Protein AF-A0A540MI81-F1 (afdb_monomer)

Nearest PDB structures (foldseek):
  7od1-assembly1_A  TM=8.394E-01  e=3.522E-12  Homo sapiens
  7od1-assembly2_B  TM=8.464E-01  e=1.111E-10  Homo sapiens
  7oni-assembly1_H  TM=8.049E-01  e=1.317E-10  Homo sapiens
  7b5n-assembly1_H  TM=8.423E-01  e=1.957E-10  Homo sapiens
  5tte-assembly1_B  TM=6.581E-01  e=1.050E-10  Homo sapiens

Sequence (269 aa):
MDSCCSSSSSRYLHPSRSLDGWFAQPDYDNIKFAEYLNGFMREYQSTLLQPKLRYTVLKEADIREHQLQCMTEVCSKLCVSRSSAIILLRHCNWNVSMLFDKWFEEEDDVRNKLGLFRKVPLVDRSAGSFTCEICFETCDAGGDLSISSNFCGHFYCIACWATYVSESISNDGVGCLSLKCPHPGCGAAVGEDLILSVLVTKLNGDADKAKHSQYLLRSYVEDSKGKRKWCPSPGCDYVVDFVGGYGTCDVSCLCSYRFCSNCPEVTVR

Radius of gyration: 30.9 Å; Cα contacts (8 Å, |Δi|>4): 306; chains: 1; bounding box: 63×45×103 Å

Foldseek 3Di:
DDDDDDDDDDDDDDDDDDDDDDPPDPPPPPVVVVVVVVVVVVVVVVVVPPDPAQKDKDDLVNLVVLVVVQLVVCCVPVVDDSQVSLLLCLVVLVPSVVSVVCCVVPVVVSCVQLQVAPDAPPDPVVPQWDAAPPPRDIDGNPDPQWDDAPRYPHIHGLVVLLVVLLCCLVPVQLCSSSDFDPPPPRSHGHTPVSSLVSLVVDPCSVVSVVSNVVSSSVSNAPSNVLQKDADPDPPGRMIMGGHPDDDQDFDQHPVRDTDTSPDDPPPPD

pLDDT: mean 80.59, std 20.89, range [28.81, 98.25]

Structure (mmCIF, N/CA/C/O backbone):
data_AF-A0A540MI81-F1
#
_entry.id   AF-A0A540MI81-F1
#
loop_
_atom_site.group_PDB
_atom_site.id
_atom_site.type_symbol
_atom_site.label_atom_id
_atom_site.label_alt_id
_atom_site.label_comp_id
_atom_site.label_asym_id
_atom_site.label_entity_id
_atom_site.label_seq_id
_atom_site.pdbx_PDB_ins_code
_atom_site.Cartn_x
_atom_site.Cartn_y
_atom_site.Cartn_z
_atom_site.occupancy
_atom_site.B_iso_or_equiv
_atom_site.auth_seq_id
_atom_site.auth_comp_id
_atom_site.auth_asym_id
_atom_site.auth_atom_id
_atom_site.pdbx_PDB_model_num
ATOM 1 N N . MET A 1 1 ? -30.723 -0.384 -46.288 1.00 33.81 1 MET A N 1
ATOM 2 C CA . MET A 1 1 ? -31.543 0.767 -46.691 1.00 33.81 1 MET A CA 1
ATOM 3 C C . MET A 1 1 ? -31.122 1.931 -45.818 1.00 33.81 1 MET A C 1
ATOM 5 O O . MET A 1 1 ? -31.354 1.847 -44.623 1.00 33.81 1 MET A O 1
ATOM 9 N N . ASP A 1 2 ? -30.447 2.993 -46.220 1.00 30.17 2 ASP A N 1
ATOM 10 C CA . ASP A 1 2 ? -29.742 3.467 -47.418 1.00 30.17 2 ASP A CA 1
ATOM 11 C C . ASP A 1 2 ? -28.930 4.678 -46.878 1.00 30.17 2 ASP A C 1
ATOM 13 O O . ASP A 1 2 ? -29.370 5.319 -45.924 1.00 30.17 2 ASP A O 1
ATOM 17 N N . SER A 1 3 ? -27.652 4.880 -47.223 1.00 31.78 3 SER A N 1
ATOM 18 C CA . SER A 1 3 ? -27.187 5.755 -48.331 1.00 31.78 3 SER A CA 1
ATOM 19 C C . SER A 1 3 ? -27.841 7.156 -48.259 1.00 31.78 3 SER A C 1
ATOM 21 O O . SER A 1 3 ? -29.056 7.244 -48.202 1.00 31.78 3 SER A O 1
ATOM 23 N N . CYS A 1 4 ? -27.192 8.326 -48.272 1.00 30.23 4 CYS A N 1
ATOM 24 C CA . CYS A 1 4 ? -26.075 8.839 -49.073 1.00 30.23 4 CYS A CA 1
ATOM 25 C C . CYS A 1 4 ? -25.776 10.293 -48.600 1.00 30.23 4 CYS A C 1
ATOM 27 O O . CYS A 1 4 ? -26.675 10.979 -48.126 1.00 30.23 4 CYS A O 1
ATOM 29 N N . CYS A 1 5 ? -24.520 10.756 -48.598 1.00 30.05 5 CYS A N 1
ATOM 30 C CA . CYS A 1 5 ? -23.902 11.691 -49.570 1.00 30.05 5 CYS A CA 1
ATOM 31 C C . CYS A 1 5 ? -24.648 12.996 -49.928 1.00 30.05 5 CYS A C 1
ATOM 33 O O . CYS A 1 5 ? -25.741 12.947 -50.480 1.00 30.05 5 CYS A O 1
ATOM 35 N N . SER A 1 6 ? -23.943 14.134 -49.788 1.00 31.77 6 SER A N 1
ATOM 36 C CA . SER A 1 6 ? -23.823 15.283 -50.732 1.00 31.77 6 SER A CA 1
ATOM 37 C C . SER A 1 6 ? -22.824 16.292 -50.118 1.00 31.77 6 SER A C 1
ATOM 39 O O . SER A 1 6 ? -23.025 16.694 -48.981 1.00 31.77 6 SER A O 1
ATOM 41 N N . SER A 1 7 ? -21.627 16.590 -50.644 1.00 30.52 7 SER A N 1
ATOM 42 C CA . SER A 1 7 ? -21.189 17.159 -51.940 1.00 30.52 7 SER A CA 1
ATOM 43 C C . SER A 1 7 ? -21.455 18.661 -52.114 1.00 30.52 7 SER A C 1
ATOM 45 O O . SER A 1 7 ? -22.604 19.076 -52.205 1.00 30.52 7 SER A O 1
ATOM 47 N N . SER A 1 8 ? -20.375 19.446 -52.263 1.00 31.42 8 SER A N 1
ATOM 48 C CA . SER A 1 8 ? -20.251 20.675 -53.088 1.00 31.42 8 SER A CA 1
ATOM 49 C C . SER A 1 8 ? -18.757 21.064 -53.171 1.00 31.42 8 SER A C 1
ATOM 51 O O . SER A 1 8 ? -18.157 21.386 -52.153 1.00 31.42 8 SER A O 1
ATOM 53 N N . SER A 1 9 ? -18.049 20.735 -54.266 1.00 30.70 9 SER A N 1
ATOM 54 C CA . SER A 1 9 ? -17.708 21.584 -55.442 1.00 30.70 9 SER A CA 1
ATOM 55 C C . SER A 1 9 ? -16.957 22.878 -55.085 1.00 30.70 9 SER A C 1
ATOM 57 O O . SER A 1 9 ? -17.515 23.733 -54.415 1.00 30.70 9 SER A O 1
ATOM 59 N N . SER A 1 10 ? -15.672 23.075 -55.409 1.00 29.88 10 SER A N 1
ATOM 60 C CA . SER A 1 10 ? -14.945 23.102 -56.704 1.00 29.88 10 SER A CA 1
ATOM 61 C C . SER A 1 10 ? -14.494 24.540 -56.994 1.00 29.88 10 SER A C 1
ATOM 63 O O . SER A 1 10 ? -15.323 25.447 -57.064 1.00 29.88 10 SER A O 1
ATOM 65 N N . ARG A 1 11 ? -13.191 24.743 -57.226 1.00 31.12 11 ARG A N 1
ATOM 66 C CA . ARG A 1 11 ? -12.718 25.598 -58.323 1.00 31.12 11 ARG A CA 1
ATOM 67 C C . ARG A 1 11 ? -11.258 25.301 -58.667 1.00 31.12 11 ARG A C 1
ATOM 69 O O . ARG A 1 11 ? -10.346 25.516 -57.879 1.00 31.12 11 ARG A O 1
ATOM 76 N N . TYR A 1 12 ? -11.111 24.783 -59.878 1.00 28.81 12 TYR A N 1
ATOM 77 C CA . TYR A 1 12 ? -9.892 24.587 -60.646 1.00 28.81 12 TYR A CA 1
ATOM 78 C C . TYR A 1 12 ? -9.206 25.911 -60.976 1.00 28.81 12 TYR A C 1
ATOM 80 O O . TYR A 1 12 ? -9.898 26.889 -61.240 1.00 28.81 12 TYR A O 1
ATOM 88 N N . LEU A 1 13 ? -7.879 25.871 -61.121 1.00 31.59 13 LEU A N 1
ATOM 89 C CA . LEU A 1 13 ? -7.134 26.613 -62.142 1.00 31.59 13 LEU A CA 1
ATOM 90 C C . LEU A 1 13 ? -5.865 25.814 -62.496 1.00 31.59 13 LEU A C 1
ATOM 92 O O . LEU A 1 13 ? -4.940 25.702 -61.696 1.00 31.59 13 LEU A O 1
ATOM 96 N N . HIS A 1 14 ? -5.854 25.235 -63.699 1.00 34.56 14 HIS A N 1
ATOM 97 C CA . HIS A 1 14 ? -4.639 24.798 -64.394 1.00 34.56 14 HIS A CA 1
ATOM 98 C C . HIS A 1 14 ? -3.897 26.026 -64.947 1.00 34.56 14 HIS A C 1
ATOM 100 O O . HIS A 1 14 ? -4.523 27.046 -65.245 1.00 34.56 14 HIS A O 1
ATOM 106 N N . PRO A 1 15 ? -2.593 25.886 -65.220 1.00 35.84 15 PRO A N 1
ATOM 107 C CA . PRO A 1 15 ? -2.240 25.909 -66.633 1.00 35.84 15 PRO A CA 1
ATOM 108 C C . PRO A 1 15 ? -1.270 24.795 -67.036 1.00 35.84 15 PRO A C 1
ATOM 110 O O . PRO A 1 15 ? -0.277 24.490 -66.384 1.00 35.84 15 PRO A O 1
ATOM 113 N N . SER A 1 16 ? -1.603 24.225 -68.185 1.00 38.09 16 SER A N 1
ATOM 114 C CA . SER A 1 16 ? -0.790 23.410 -69.077 1.00 38.09 16 SER A CA 1
ATOM 115 C C . SER A 1 16 ? 0.511 24.096 -69.501 1.00 38.09 16 SER A C 1
ATOM 117 O O . SER A 1 16 ? 0.457 25.243 -69.948 1.00 38.09 16 S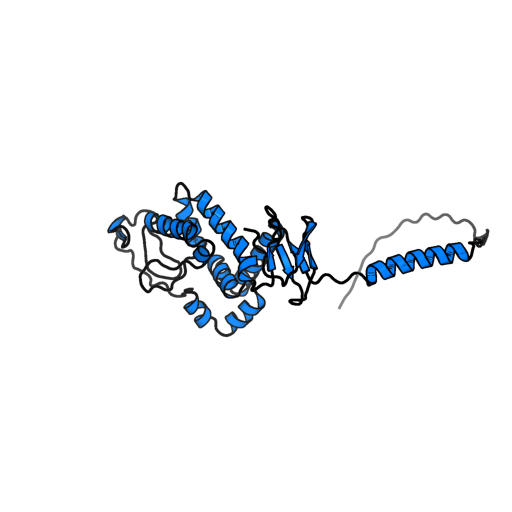ER A O 1
ATOM 119 N N . ARG A 1 17 ? 1.630 23.355 -69.527 1.00 35.66 17 ARG A N 1
ATOM 120 C CA . ARG A 1 17 ? 2.669 23.502 -70.563 1.00 35.66 17 ARG A CA 1
ATOM 121 C C . ARG A 1 17 ? 3.584 22.270 -70.657 1.00 35.66 17 ARG A C 1
ATOM 123 O O . ARG A 1 17 ? 4.237 21.901 -69.693 1.00 35.66 17 ARG A O 1
ATOM 130 N N . SER A 1 18 ? 3.535 21.677 -71.852 1.00 33.03 18 SER A N 1
ATOM 131 C CA . SER A 1 18 ? 4.529 20.876 -72.584 1.00 33.03 18 SER A CA 1
ATOM 132 C C . SER A 1 18 ? 5.394 19.857 -71.833 1.00 33.03 18 SER A C 1
ATOM 134 O O . SER A 1 18 ? 6.401 20.195 -71.213 1.00 33.03 18 SER A O 1
ATOM 136 N N . LEU A 1 19 ? 5.063 18.586 -72.076 1.00 39.81 19 LEU A N 1
ATOM 137 C CA . LEU A 1 19 ? 6.043 17.551 -72.402 1.00 39.81 19 LEU A CA 1
ATOM 138 C C . LEU A 1 19 ? 6.974 18.085 -73.490 1.00 39.81 19 LEU A C 1
ATOM 140 O O . LEU A 1 19 ? 6.483 18.433 -74.556 1.00 39.81 19 LEU A O 1
ATOM 144 N N . ASP A 1 20 ? 8.251 18.229 -73.162 1.00 38.03 20 ASP A N 1
ATOM 145 C CA . ASP A 1 20 ? 9.402 17.969 -74.029 1.00 38.03 20 ASP A CA 1
ATOM 146 C C . ASP A 1 20 ? 10.639 18.489 -73.302 1.00 38.03 20 ASP A C 1
ATOM 148 O O . ASP A 1 20 ? 10.878 19.694 -73.223 1.00 38.03 20 ASP A O 1
ATOM 152 N N . GLY A 1 21 ? 11.445 17.574 -72.765 1.00 32.53 21 GLY A N 1
ATOM 153 C CA . GLY A 1 21 ? 12.834 17.917 -72.537 1.00 32.53 21 GLY A CA 1
ATOM 154 C C . GLY A 1 21 ? 13.581 17.123 -71.476 1.00 32.53 21 GLY A C 1
ATOM 155 O O . GLY A 1 21 ? 13.450 17.389 -70.290 1.00 32.53 21 GLY A O 1
ATOM 156 N N . TRP A 1 22 ? 14.490 16.281 -71.971 1.00 31.67 22 TRP A N 1
ATOM 157 C CA . TRP A 1 22 ? 15.727 15.864 -71.308 1.00 31.67 22 TRP A CA 1
ATOM 158 C C . TRP A 1 22 ? 15.565 14.782 -70.228 1.00 31.67 22 TRP A C 1
ATOM 160 O O . TRP A 1 22 ? 15.691 15.012 -69.029 1.00 31.67 22 TRP A O 1
ATOM 170 N N . PHE A 1 23 ? 15.430 13.539 -70.707 1.00 35.19 23 PHE A N 1
ATOM 171 C CA . PHE A 1 23 ? 16.118 12.397 -70.101 1.00 35.19 23 PHE A CA 1
ATOM 172 C C . PHE A 1 23 ? 17.626 12.703 -70.056 1.00 35.19 23 PHE A C 1
ATOM 174 O O . PHE A 1 23 ? 18.371 12.353 -70.966 1.00 35.19 23 PHE A O 1
ATOM 181 N N . ALA A 1 24 ? 18.075 13.386 -69.008 1.00 38.59 24 ALA A N 1
ATOM 182 C CA . ALA A 1 24 ? 19.458 13.322 -68.574 1.00 38.59 24 ALA A CA 1
ATOM 183 C C . ALA A 1 24 ? 19.515 12.235 -67.498 1.00 38.59 24 ALA A C 1
ATOM 185 O O . ALA A 1 24 ? 19.150 12.462 -66.345 1.00 38.59 24 ALA A O 1
ATOM 186 N N . GLN A 1 25 ? 19.902 11.022 -67.899 1.00 41.78 25 GLN A N 1
ATOM 187 C CA . GLN A 1 25 ? 20.386 10.031 -66.943 1.00 41.78 25 GLN A CA 1
ATOM 188 C C . GLN A 1 25 ? 21.539 10.684 -66.168 1.00 41.78 25 GLN A C 1
ATOM 190 O O . GLN A 1 25 ? 22.456 11.204 -66.809 1.00 41.78 25 GLN A O 1
ATOM 195 N N . PRO A 1 26 ? 21.534 10.698 -64.825 1.00 43.97 26 PRO A N 1
ATOM 196 C CA . PRO A 1 26 ? 22.764 10.980 -64.125 1.00 43.97 26 PRO A CA 1
ATOM 197 C C . PRO A 1 26 ? 23.685 9.790 -64.399 1.00 43.97 26 PRO A C 1
ATOM 199 O O . PRO A 1 26 ? 23.369 8.671 -63.992 1.00 43.97 26 PRO A O 1
ATOM 202 N N . ASP A 1 27 ? 24.814 10.035 -65.067 1.00 51.47 27 ASP A N 1
ATOM 203 C CA . ASP A 1 27 ? 26.024 9.224 -64.908 1.00 51.47 27 ASP A CA 1
ATOM 204 C C . ASP A 1 27 ? 26.436 9.334 -63.435 1.00 51.47 27 ASP A C 1
ATOM 206 O O . ASP A 1 27 ? 27.273 10.135 -63.019 1.00 51.47 27 ASP A O 1
ATOM 210 N N . TYR A 1 28 ? 25.720 8.596 -62.596 1.00 46.66 28 TYR A N 1
ATOM 211 C CA . TYR A 1 28 ? 26.077 8.380 -61.217 1.00 46.66 28 TYR A CA 1
ATOM 212 C C . TYR A 1 28 ? 27.060 7.224 -61.263 1.00 46.66 28 TYR A C 1
ATOM 214 O O . TYR A 1 28 ? 26.660 6.099 -61.565 1.00 46.66 28 TYR A O 1
ATOM 222 N N . ASP A 1 29 ? 28.342 7.510 -61.017 1.00 58.69 29 ASP A N 1
ATOM 223 C CA . ASP A 1 29 ? 29.365 6.485 -60.819 1.00 58.69 29 ASP A CA 1
ATOM 224 C C . ASP A 1 29 ? 28.748 5.325 -60.031 1.00 58.69 29 ASP A C 1
ATOM 226 O O . ASP A 1 29 ? 28.311 5.506 -58.890 1.00 58.69 29 ASP A O 1
ATOM 230 N N . ASN A 1 30 ? 28.696 4.135 -60.641 1.00 59.03 30 ASN A N 1
ATOM 231 C CA . ASN A 1 30 ? 28.135 2.920 -60.034 1.00 59.03 30 ASN A CA 1
ATOM 232 C C . ASN A 1 30 ? 28.717 2.668 -58.626 1.00 59.03 30 ASN A C 1
ATOM 234 O O . ASN A 1 30 ? 28.065 2.096 -57.755 1.00 59.03 30 ASN A O 1
ATOM 238 N N . ILE A 1 31 ? 29.935 3.168 -58.397 1.00 62.56 31 ILE A N 1
ATOM 239 C CA . ILE A 1 31 ? 30.648 3.169 -57.121 1.00 62.56 31 ILE A CA 1
ATOM 240 C C . ILE A 1 31 ? 29.916 4.015 -56.063 1.00 62.56 31 ILE A C 1
ATOM 242 O O . ILE A 1 31 ? 29.666 3.515 -54.970 1.00 62.56 31 ILE A O 1
ATOM 246 N N . LYS A 1 32 ? 29.481 5.244 -56.376 1.00 67.06 32 LYS A N 1
ATOM 247 C CA . LYS A 1 32 ? 28.793 6.129 -55.414 1.00 67.06 32 LYS A CA 1
ATOM 248 C C . LYS A 1 32 ? 27.405 5.622 -55.031 1.00 67.06 32 LYS A C 1
ATOM 250 O O . LYS A 1 32 ? 26.992 5.761 -53.881 1.00 67.06 32 LYS A O 1
ATOM 255 N N . PHE A 1 33 ? 26.681 5.015 -55.972 1.00 69.69 33 PHE A N 1
ATOM 256 C CA . PHE A 1 33 ? 25.376 4.413 -55.684 1.00 69.69 33 PHE A CA 1
ATOM 257 C C . PHE A 1 33 ? 25.515 3.156 -54.810 1.00 69.69 33 PHE A C 1
ATOM 259 O O . PHE A 1 33 ? 24.774 2.986 -53.840 1.00 69.69 33 PHE A O 1
ATOM 266 N N . ALA A 1 34 ? 26.516 2.315 -55.090 1.00 69.38 34 ALA A N 1
ATOM 267 C CA . ALA A 1 34 ? 26.837 1.162 -54.256 1.00 69.38 34 ALA A CA 1
ATOM 268 C C . ALA A 1 34 ? 27.306 1.574 -52.849 1.00 69.38 34 ALA A C 1
ATOM 270 O O . ALA A 1 34 ? 26.911 0.952 -51.866 1.00 69.38 34 ALA A O 1
ATOM 271 N N . GLU A 1 35 ? 28.102 2.639 -52.715 1.00 76.12 35 GLU A N 1
ATOM 272 C CA . GLU A 1 35 ? 28.514 3.191 -51.417 1.00 76.12 35 GLU A CA 1
ATOM 273 C C . GLU A 1 35 ? 27.327 3.714 -50.600 1.00 76.12 35 GLU A C 1
ATOM 275 O O . GLU A 1 35 ? 27.247 3.433 -49.402 1.00 76.12 35 GLU A O 1
ATOM 280 N N . TYR A 1 36 ? 26.379 4.400 -51.246 1.00 74.19 36 TYR A N 1
ATOM 281 C CA . TYR A 1 36 ? 25.145 4.872 -50.616 1.00 74.19 36 TYR A CA 1
ATOM 282 C C . TYR A 1 36 ? 24.271 3.711 -50.125 1.00 74.19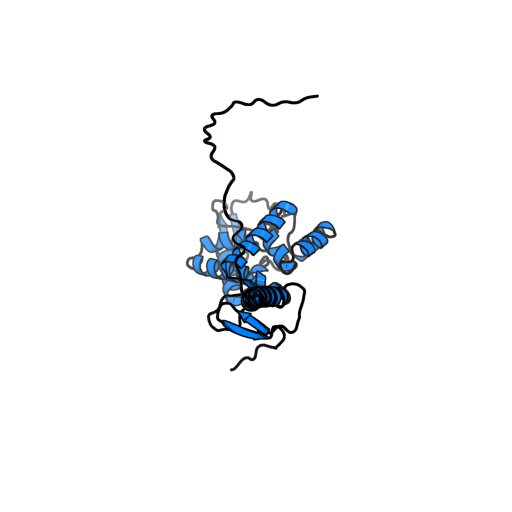 36 TYR A C 1
ATOM 284 O O . TYR A 1 36 ? 23.872 3.688 -48.960 1.00 74.19 36 TYR A O 1
ATOM 292 N N . LEU A 1 37 ? 24.038 2.700 -50.969 1.00 73.31 37 LEU A N 1
ATOM 293 C CA . LEU A 1 37 ? 23.290 1.501 -50.582 1.00 73.31 37 LEU A CA 1
ATOM 294 C C . LEU A 1 37 ? 24.005 0.701 -49.489 1.00 73.31 37 LEU A C 1
ATOM 296 O O . LEU A 1 37 ? 23.351 0.202 -48.581 1.00 73.31 37 LEU A O 1
ATOM 300 N N . ASN A 1 38 ? 25.336 0.620 -49.511 1.00 77.75 38 ASN A N 1
ATOM 301 C CA . ASN A 1 38 ? 26.114 -0.007 -48.440 1.00 77.75 38 ASN A CA 1
ATOM 302 C C . ASN A 1 38 ? 26.054 0.797 -47.132 1.00 77.75 38 ASN A C 1
ATOM 304 O O . ASN A 1 38 ? 26.095 0.214 -46.050 1.00 77.75 38 ASN A O 1
ATOM 308 N N . GLY A 1 39 ? 25.974 2.128 -47.200 1.00 76.56 39 GLY A N 1
ATOM 309 C CA . GLY A 1 39 ? 25.690 2.989 -46.049 1.00 76.56 39 GLY A CA 1
ATOM 310 C C . GLY A 1 39 ? 24.311 2.692 -45.464 1.00 76.56 39 GLY A C 1
ATOM 311 O O . GLY A 1 39 ? 24.210 2.324 -44.297 1.00 76.56 39 GLY A O 1
ATOM 312 N N . PHE A 1 40 ? 23.281 2.728 -46.310 1.00 74.62 40 PHE A N 1
ATOM 313 C CA . PHE A 1 40 ? 21.895 2.454 -45.934 1.00 74.62 40 PHE A CA 1
ATOM 314 C C . PHE A 1 40 ? 21.700 1.033 -45.383 1.00 74.62 40 PHE A C 1
ATOM 316 O O . PHE A 1 40 ? 21.065 0.850 -44.348 1.00 74.62 40 PHE A O 1
ATOM 323 N N . MET A 1 41 ? 22.300 0.016 -46.009 1.00 71.19 41 MET A N 1
ATOM 324 C CA . MET A 1 41 ? 22.237 -1.367 -45.527 1.00 71.19 41 MET A CA 1
ATOM 325 C C . MET A 1 41 ? 22.988 -1.564 -44.208 1.00 71.19 41 MET A C 1
ATOM 327 O O . MET A 1 41 ? 22.508 -2.321 -43.370 1.00 71.19 41 MET A O 1
ATOM 331 N N . ARG A 1 42 ? 24.112 -0.868 -43.973 1.00 69.19 42 ARG A N 1
ATOM 332 C CA . ARG A 1 42 ? 24.801 -0.883 -42.668 1.00 69.19 42 ARG A CA 1
ATOM 333 C C . ARG A 1 42 ? 23.969 -0.224 -41.574 1.00 69.19 42 ARG A C 1
ATOM 335 O O . ARG A 1 42 ? 23.937 -0.726 -40.456 1.00 69.19 42 ARG A O 1
ATOM 342 N N . GLU A 1 43 ? 23.280 0.865 -41.889 1.00 60.78 43 GLU A N 1
ATOM 343 C CA . GLU A 1 43 ? 22.400 1.575 -40.956 1.00 60.78 43 GLU A CA 1
ATOM 344 C C . GLU A 1 43 ? 21.137 0.752 -40.633 1.00 60.78 43 GLU A C 1
ATOM 346 O O . GLU A 1 43 ? 20.731 0.640 -39.472 1.00 60.78 43 GLU A O 1
ATOM 351 N N . TYR A 1 44 ? 20.587 0.064 -41.639 1.00 62.62 44 TYR A N 1
ATOM 352 C CA . TYR A 1 44 ? 19.472 -0.876 -41.506 1.00 62.62 44 TYR A CA 1
ATOM 353 C C . TYR A 1 44 ? 19.864 -2.159 -40.748 1.00 62.62 44 TYR A C 1
ATOM 355 O O . TYR A 1 44 ? 19.144 -2.615 -39.864 1.00 62.62 44 TYR A O 1
ATOM 363 N N . GLN A 1 45 ? 21.045 -2.729 -41.012 1.00 57.38 45 GLN A N 1
ATOM 364 C CA . GLN A 1 45 ? 21.577 -3.847 -40.223 1.00 57.38 45 GLN A CA 1
ATOM 365 C C . GLN A 1 45 ? 21.907 -3.426 -38.790 1.00 57.38 45 GLN A C 1
ATOM 367 O O . GLN A 1 45 ? 21.641 -4.196 -37.877 1.00 57.38 45 GLN A O 1
ATOM 372 N N . SER A 1 46 ? 22.415 -2.211 -38.566 1.00 58.44 46 SER A N 1
ATOM 373 C CA . SER A 1 46 ? 22.646 -1.664 -37.222 1.00 58.44 46 SER A CA 1
ATOM 374 C C . SER A 1 46 ? 21.346 -1.569 -36.417 1.00 58.44 46 SER A C 1
ATOM 376 O O . SER A 1 46 ? 21.318 -1.951 -35.250 1.00 58.44 46 SER A O 1
ATOM 378 N N . THR A 1 47 ? 20.243 -1.149 -37.046 1.00 55.34 47 THR A N 1
ATOM 379 C CA . THR A 1 47 ? 18.915 -1.096 -36.408 1.00 55.34 47 THR A CA 1
ATOM 380 C C . THR A 1 47 ? 18.290 -2.478 -36.195 1.00 55.34 47 THR A C 1
ATOM 382 O O . THR A 1 47 ? 17.655 -2.695 -35.165 1.00 55.34 47 THR A O 1
ATOM 385 N N . LEU A 1 48 ? 18.505 -3.439 -37.101 1.00 54.12 48 LEU A N 1
ATOM 386 C CA . LEU A 1 48 ? 18.018 -4.820 -36.954 1.00 54.12 48 LEU A CA 1
ATOM 387 C C . LEU A 1 48 ? 18.851 -5.687 -35.992 1.00 54.12 48 LEU A C 1
ATOM 389 O O . LEU A 1 48 ? 18.337 -6.668 -35.459 1.00 54.12 48 LEU A O 1
ATOM 393 N N . LEU A 1 49 ? 20.121 -5.339 -35.767 1.00 50.59 49 LEU A N 1
ATOM 394 C CA . LEU A 1 49 ? 21.039 -6.039 -34.862 1.00 50.59 49 LEU A CA 1
ATOM 395 C C . LEU A 1 49 ? 21.057 -5.456 -33.446 1.00 50.59 49 LEU A C 1
ATOM 397 O O . LEU A 1 49 ? 21.791 -5.977 -32.606 1.00 50.59 49 LEU A O 1
ATOM 401 N N . GLN A 1 50 ? 20.268 -4.414 -33.146 1.00 52.19 50 GLN A N 1
ATOM 402 C CA . GLN A 1 50 ? 20.126 -3.964 -31.764 1.00 52.19 50 GLN A CA 1
ATOM 403 C C . GLN A 1 50 ? 19.505 -5.099 -30.942 1.00 52.19 50 GLN A C 1
ATOM 405 O O . GLN A 1 50 ? 18.368 -5.502 -31.211 1.00 52.19 50 GLN A O 1
ATOM 410 N N . PRO A 1 51 ? 20.212 -5.633 -29.930 1.00 57.56 51 PRO A N 1
ATOM 411 C CA . PRO A 1 51 ? 19.612 -6.590 -29.023 1.00 57.56 51 PRO A CA 1
ATOM 412 C C . PRO A 1 51 ? 18.395 -5.914 -28.399 1.00 57.56 51 PRO A C 1
ATOM 414 O O . PRO A 1 51 ? 18.532 -4.877 -27.749 1.00 57.56 51 PRO A O 1
ATOM 417 N N . LYS A 1 52 ? 17.197 -6.469 -28.616 1.00 63.72 52 LYS A N 1
ATOM 418 C CA . LYS A 1 52 ? 15.986 -5.977 -27.959 1.00 63.72 52 LYS A CA 1
ATOM 419 C C . LYS A 1 52 ? 16.227 -6.068 -26.456 1.00 63.72 52 LYS A C 1
ATOM 421 O O . LYS A 1 52 ? 16.260 -7.172 -25.904 1.00 63.72 52 LYS A O 1
ATOM 426 N N . LEU A 1 53 ? 16.467 -4.920 -25.824 1.00 69.88 53 LEU A N 1
ATOM 427 C CA . LEU A 1 53 ? 16.724 -4.851 -24.394 1.00 69.88 53 LEU A CA 1
ATOM 428 C C . LEU A 1 53 ? 15.544 -5.508 -23.682 1.00 69.88 53 LEU A C 1
ATOM 430 O O . LEU A 1 53 ? 14.384 -5.176 -23.921 1.00 69.88 53 LEU A O 1
ATOM 434 N N . ARG A 1 54 ? 15.848 -6.478 -22.822 1.00 84.94 54 ARG A N 1
ATOM 435 C CA . ARG A 1 54 ? 14.851 -7.200 -22.022 1.00 84.94 54 ARG A CA 1
ATOM 436 C C . ARG A 1 54 ? 14.498 -6.438 -20.748 1.00 84.94 54 ARG A C 1
ATOM 438 O O . ARG A 1 54 ? 14.148 -7.043 -19.743 1.00 84.94 54 ARG A O 1
ATOM 445 N N . TYR A 1 55 ? 14.649 -5.118 -20.761 1.00 88.62 55 TYR A N 1
ATOM 446 C CA . TYR A 1 55 ? 14.305 -4.262 -19.642 1.00 88.62 55 TYR A CA 1
ATOM 447 C C . TYR A 1 55 ? 13.990 -2.840 -20.106 1.00 88.62 55 TYR A C 1
ATOM 449 O O . TYR A 1 55 ? 14.426 -2.412 -21.178 1.00 88.62 55 TYR A O 1
ATOM 457 N N . THR A 1 56 ? 13.274 -2.103 -19.267 1.00 92.00 56 THR A N 1
ATOM 458 C CA . THR A 1 56 ? 13.084 -0.653 -19.368 1.00 92.00 56 THR A CA 1
ATOM 459 C C . THR A 1 56 ? 13.590 0.022 -18.095 1.00 92.00 56 THR A C 1
ATOM 461 O O . THR A 1 56 ? 13.740 -0.621 -17.056 1.00 92.00 56 THR A O 1
ATOM 464 N N . VAL A 1 57 ? 13.908 1.316 -18.178 1.00 93.56 57 VAL A N 1
ATOM 465 C CA . VAL A 1 57 ? 14.278 2.123 -17.008 1.00 93.56 57 VAL A CA 1
ATOM 466 C C . VAL A 1 57 ? 13.147 3.102 -16.731 1.00 93.56 57 VAL A C 1
ATOM 468 O O . VAL A 1 57 ? 12.815 3.916 -17.588 1.00 93.56 57 VAL A O 1
ATOM 471 N N . LEU A 1 58 ? 12.571 3.001 -15.541 1.00 96.19 58 LEU A N 1
ATOM 472 C CA . LEU A 1 58 ? 11.450 3.782 -15.048 1.00 96.19 58 LEU A CA 1
ATOM 473 C C . LEU A 1 58 ? 11.950 4.875 -14.105 1.00 96.19 58 LEU A C 1
ATOM 475 O O . LEU A 1 58 ? 12.773 4.630 -13.217 1.00 96.19 58 LEU A O 1
ATOM 479 N N . LYS A 1 59 ? 11.418 6.079 -14.277 1.00 96.38 59 LYS A N 1
ATOM 480 C CA . LYS A 1 59 ? 11.535 7.178 -13.321 1.00 96.38 59 LYS A CA 1
ATOM 481 C C . LYS A 1 59 ? 10.465 7.038 -12.244 1.00 96.38 59 LYS A C 1
ATOM 483 O O . LYS A 1 59 ? 9.466 6.344 -12.412 1.00 96.38 59 LYS A O 1
ATOM 488 N N . GLU A 1 60 ? 10.624 7.785 -11.158 1.00 94.75 60 GLU A N 1
ATOM 489 C CA . GLU A 1 60 ? 9.635 7.815 -10.078 1.00 94.75 60 GLU A CA 1
ATOM 490 C C . GLU A 1 60 ? 8.230 8.228 -10.561 1.00 94.75 60 GLU A C 1
ATOM 492 O O . GLU A 1 60 ? 7.229 7.688 -10.094 1.00 94.75 60 GLU A O 1
ATOM 497 N N . ALA A 1 61 ? 8.141 9.146 -11.532 1.00 95.75 61 ALA A N 1
ATOM 498 C CA . ALA A 1 61 ? 6.871 9.548 -12.139 1.00 95.75 61 ALA A CA 1
ATOM 499 C C . ALA A 1 61 ? 6.172 8.382 -12.860 1.00 95.75 61 ALA A C 1
ATOM 501 O O . ALA A 1 61 ? 4.977 8.177 -12.651 1.00 95.75 61 ALA A O 1
ATOM 502 N N . ASP A 1 62 ? 6.927 7.580 -13.615 1.00 96.56 62 ASP A N 1
ATOM 503 C CA . ASP A 1 62 ? 6.405 6.402 -14.318 1.00 96.56 62 ASP A CA 1
ATOM 504 C C . ASP A 1 62 ? 5.885 5.365 -13.307 1.00 96.56 62 ASP A C 1
ATOM 506 O O . ASP A 1 62 ? 4.827 4.767 -13.486 1.00 96.56 62 ASP A O 1
ATOM 510 N N . ILE A 1 63 ? 6.593 5.191 -12.184 1.00 96.12 63 ILE A N 1
ATOM 511 C CA . ILE A 1 63 ? 6.162 4.310 -11.089 1.00 96.12 63 ILE A CA 1
ATOM 512 C C . ILE A 1 63 ? 4.840 4.790 -10.486 1.00 96.12 63 ILE A C 1
ATOM 514 O O . ILE A 1 63 ? 3.926 3.981 -10.311 1.00 96.12 63 ILE A O 1
ATOM 518 N N . ARG A 1 64 ? 4.718 6.090 -10.180 1.00 96.25 64 ARG A N 1
ATOM 519 C CA . ARG A 1 64 ? 3.470 6.667 -9.651 1.00 96.25 64 ARG A CA 1
ATOM 520 C C . ARG A 1 64 ? 2.307 6.447 -10.608 1.00 96.25 64 ARG A C 1
ATOM 522 O O . ARG A 1 64 ? 1.225 6.056 -10.169 1.00 96.25 64 ARG A O 1
ATOM 529 N N . GLU A 1 65 ? 2.530 6.686 -11.896 1.00 97.50 65 GLU A N 1
ATOM 530 C CA . GLU A 1 65 ? 1.514 6.494 -12.924 1.00 97.50 65 GLU A CA 1
ATOM 531 C C . GLU A 1 65 ? 1.079 5.026 -13.007 1.00 97.50 65 GLU A C 1
ATOM 533 O O . GLU A 1 65 ? -0.114 4.735 -12.911 1.00 97.50 65 GLU A O 1
ATOM 538 N N . HIS A 1 66 ? 2.026 4.089 -13.079 1.00 96.81 66 HIS A N 1
ATOM 539 C CA . HIS A 1 66 ? 1.715 2.660 -13.116 1.00 96.81 66 HIS A CA 1
ATOM 540 C C . HIS A 1 66 ? 0.964 2.185 -11.865 1.00 96.81 66 HIS A C 1
ATOM 542 O O . HIS A 1 66 ? -0.003 1.428 -11.974 1.00 96.81 66 HIS A O 1
ATOM 548 N N . GLN A 1 67 ? 1.358 2.641 -10.670 1.00 97.38 67 GLN A N 1
ATOM 549 C CA . GLN A 1 67 ? 0.623 2.331 -9.443 1.00 97.38 67 GLN A CA 1
ATOM 550 C C . GLN A 1 67 ? -0.815 2.845 -9.505 1.00 97.38 67 GLN A C 1
ATOM 552 O O . GLN A 1 67 ? -1.744 2.116 -9.152 1.00 97.38 67 GLN A O 1
ATOM 557 N N . LEU A 1 68 ? -1.013 4.087 -9.955 1.00 97.31 68 LEU A N 1
ATOM 558 C CA . LEU A 1 68 ? -2.338 4.685 -10.089 1.00 97.31 68 LEU A CA 1
ATOM 559 C C . LEU A 1 68 ? -3.214 3.929 -11.090 1.00 97.31 68 LEU A C 1
ATOM 561 O O . LEU A 1 68 ? -4.394 3.709 -10.810 1.00 97.31 68 LEU A O 1
ATOM 565 N N . GLN A 1 69 ? -2.643 3.501 -12.214 1.00 98.12 69 GLN A N 1
ATOM 566 C CA . GLN A 1 69 ? -3.334 2.679 -13.205 1.00 98.12 69 GLN A CA 1
ATOM 567 C C . GLN A 1 69 ? -3.753 1.332 -12.604 1.00 98.12 69 GLN A C 1
ATOM 569 O O . GLN A 1 69 ? -4.932 0.988 -12.669 1.00 98.12 69 GLN A O 1
ATOM 574 N N . CYS A 1 70 ? -2.840 0.627 -11.923 1.00 97.75 70 CYS A N 1
ATOM 575 C CA . CYS A 1 70 ? -3.148 -0.639 -11.248 1.00 97.75 70 CYS A CA 1
ATOM 576 C C . CYS A 1 70 ? -4.268 -0.473 -10.210 1.00 97.75 70 CYS A C 1
ATOM 578 O O . CYS A 1 70 ? -5.213 -1.258 -10.179 1.00 97.75 70 CYS A O 1
ATOM 580 N N . MET A 1 71 ? -4.185 0.562 -9.366 1.00 97.75 71 MET A N 1
ATOM 581 C CA . MET A 1 71 ? -5.207 0.850 -8.355 1.00 97.75 71 MET A CA 1
ATOM 582 C C . MET A 1 71 ? -6.561 1.150 -8.996 1.00 97.75 71 MET A C 1
ATOM 584 O O . MET A 1 71 ? -7.565 0.584 -8.581 1.00 97.75 71 MET A O 1
ATOM 588 N N . THR A 1 72 ? -6.594 2.004 -10.019 1.00 97.94 72 THR A N 1
ATOM 589 C CA . THR A 1 72 ? -7.827 2.360 -10.737 1.00 97.94 72 THR A CA 1
ATOM 590 C C . THR A 1 72 ? -8.467 1.135 -11.383 1.00 97.94 72 THR A C 1
ATOM 592 O O . THR A 1 72 ? -9.672 0.924 -11.243 1.00 97.94 72 THR A O 1
ATOM 595 N N . GLU A 1 73 ? -7.667 0.297 -12.045 1.00 98.25 73 GLU A N 1
ATOM 596 C CA . GLU A 1 73 ? -8.146 -0.919 -12.694 1.00 98.25 73 GLU A CA 1
ATOM 597 C C . GLU A 1 73 ? -8.758 -1.894 -11.680 1.00 98.25 73 GLU A C 1
ATOM 599 O O . GLU A 1 73 ? -9.871 -2.379 -11.887 1.00 98.25 73 GLU A O 1
ATOM 604 N N . VAL A 1 74 ? -8.072 -2.138 -10.559 1.00 98.25 74 VAL A N 1
ATOM 605 C CA . VAL A 1 74 ? -8.553 -3.030 -9.494 1.00 98.25 74 VAL A CA 1
ATOM 606 C C . VAL A 1 74 ? -9.805 -2.474 -8.817 1.00 98.25 74 VAL A C 1
ATOM 608 O O . VAL A 1 74 ? -10.777 -3.211 -8.657 1.00 98.25 74 VAL A O 1
ATOM 611 N N . CYS A 1 75 ? -9.826 -1.183 -8.468 1.00 97.75 75 CYS A N 1
ATOM 612 C CA . CYS A 1 75 ? -11.008 -0.527 -7.904 1.00 97.75 75 CYS A CA 1
ATOM 613 C C . CYS A 1 75 ? -12.222 -0.680 -8.827 1.00 97.75 75 CYS A C 1
ATOM 615 O O . CYS A 1 75 ? -13.301 -1.053 -8.370 1.00 97.75 75 CYS A O 1
ATOM 617 N N . SER A 1 76 ? -12.042 -0.423 -10.126 1.00 97.06 76 SER A N 1
ATOM 618 C CA . SER A 1 76 ? -13.128 -0.485 -11.103 1.00 97.06 76 SER A CA 1
ATOM 619 C C . SER A 1 76 ? -13.612 -1.911 -11.348 1.00 97.06 76 SER A C 1
ATOM 621 O O . SER A 1 76 ? -14.819 -2.132 -11.380 1.00 97.06 76 SER A O 1
ATOM 623 N N . LYS A 1 77 ? -12.702 -2.871 -11.554 1.00 97.50 77 LYS A N 1
ATOM 624 C CA . LYS A 1 77 ? -13.069 -4.248 -11.921 1.00 97.50 77 LYS A CA 1
ATOM 625 C C . LYS A 1 77 ? -13.600 -5.060 -10.745 1.00 97.50 77 LYS A C 1
ATOM 627 O O . LYS A 1 77 ? -14.481 -5.885 -10.949 1.00 97.50 77 LYS A O 1
ATOM 632 N N . LEU A 1 78 ? -13.074 -4.840 -9.539 1.00 96.06 78 LEU A N 1
ATOM 633 C CA . LEU A 1 78 ? -13.488 -5.585 -8.344 1.00 96.06 78 LEU A CA 1
ATOM 634 C C . LEU A 1 78 ? -14.528 -4.837 -7.500 1.00 96.06 78 LEU A C 1
ATOM 636 O O . LEU A 1 78 ? -15.015 -5.384 -6.514 1.00 96.06 78 LEU A O 1
ATOM 640 N N . CYS A 1 79 ? -14.852 -3.588 -7.857 1.00 94.62 79 CYS A N 1
ATOM 641 C CA . CYS A 1 79 ? -15.744 -2.708 -7.095 1.00 94.62 79 CYS A CA 1
ATOM 642 C C . CYS A 1 79 ? -15.339 -2.583 -5.614 1.00 94.62 79 CYS A C 1
ATOM 644 O O . CYS A 1 79 ? -16.176 -2.617 -4.711 1.00 94.62 79 CYS A O 1
ATOM 646 N N . VAL A 1 80 ? -14.037 -2.446 -5.362 1.00 95.19 80 VAL A N 1
ATOM 647 C CA . VAL A 1 80 ? -13.466 -2.306 -4.016 1.00 95.19 80 VAL A CA 1
ATOM 648 C C . VAL A 1 80 ? -12.961 -0.886 -3.769 1.00 95.19 80 VAL A C 1
ATOM 650 O O . VAL A 1 80 ? -12.671 -0.139 -4.703 1.00 95.19 80 VAL A O 1
ATOM 653 N N . SER A 1 81 ? -12.827 -0.505 -2.496 1.00 95.19 81 SER A N 1
ATOM 654 C CA . SER A 1 81 ? -12.224 0.779 -2.128 1.00 95.19 81 SER A CA 1
ATOM 655 C C . SER A 1 81 ? -10.743 0.836 -2.509 1.00 95.19 81 SER A C 1
ATOM 657 O O . SER A 1 81 ? -10.067 -0.194 -2.565 1.00 95.19 81 SER A O 1
ATOM 659 N N . ARG A 1 82 ? -10.205 2.051 -2.674 1.00 95.56 82 ARG A N 1
ATOM 660 C CA . ARG A 1 82 ? -8.767 2.276 -2.903 1.00 95.56 82 ARG A CA 1
ATOM 661 C C . ARG A 1 82 ? -7.895 1.576 -1.857 1.00 95.56 82 ARG A C 1
ATOM 663 O O . ARG A 1 82 ? -6.954 0.882 -2.225 1.00 95.56 82 ARG A O 1
ATOM 670 N N . SER A 1 83 ? -8.243 1.691 -0.576 1.00 94.75 83 SER A N 1
ATOM 671 C CA . SER A 1 83 ? -7.534 1.007 0.511 1.00 94.75 83 SER A CA 1
ATOM 672 C C . SER A 1 83 ? -7.499 -0.509 0.322 1.00 94.75 83 SER A C 1
ATOM 674 O O . SER A 1 83 ? -6.449 -1.131 0.465 1.00 94.75 83 SER A O 1
ATOM 676 N N . SER A 1 84 ? -8.634 -1.106 -0.051 1.00 96.31 84 SER A N 1
ATOM 677 C CA . SER A 1 84 ? -8.715 -2.545 -0.321 1.00 96.31 84 SER A CA 1
ATOM 678 C C . SER A 1 84 ? -7.876 -2.924 -1.542 1.00 96.31 84 SER A C 1
ATOM 680 O O . SER A 1 84 ? -7.151 -3.915 -1.500 1.00 96.31 84 SER A O 1
ATOM 682 N N . ALA A 1 85 ? -7.919 -2.116 -2.607 1.00 97.56 85 ALA A N 1
ATOM 683 C CA . ALA A 1 85 ? -7.126 -2.330 -3.813 1.00 97.56 85 ALA A CA 1
ATOM 684 C C . ALA A 1 85 ? -5.619 -2.306 -3.522 1.00 97.56 85 ALA A C 1
ATOM 686 O O . ALA A 1 85 ? -4.905 -3.181 -4.002 1.00 97.56 85 ALA A O 1
ATOM 687 N N . ILE A 1 86 ? -5.138 -1.370 -2.696 1.00 97.00 86 ILE A N 1
ATOM 688 C CA . ILE A 1 86 ? -3.731 -1.315 -2.267 1.00 97.00 86 ILE A CA 1
ATOM 689 C C . ILE A 1 86 ? -3.336 -2.618 -1.564 1.00 97.00 86 ILE A C 1
ATOM 691 O O . ILE A 1 86 ? -2.368 -3.262 -1.965 1.00 97.00 86 ILE A O 1
ATOM 695 N N . ILE A 1 87 ? -4.110 -3.052 -0.565 1.00 97.25 87 ILE A N 1
ATOM 696 C CA . ILE A 1 87 ? -3.835 -4.282 0.197 1.00 97.25 87 ILE A CA 1
ATOM 697 C C . ILE A 1 87 ? -3.800 -5.510 -0.731 1.00 97.25 87 ILE A C 1
ATOM 699 O O . ILE A 1 87 ? -2.892 -6.341 -0.642 1.00 97.25 87 ILE A O 1
ATOM 703 N N . LEU A 1 88 ? -4.753 -5.606 -1.661 1.00 97.38 88 LEU A N 1
ATOM 704 C CA . LEU A 1 88 ? -4.844 -6.695 -2.638 1.00 97.38 88 LEU A CA 1
ATOM 705 C C . LEU A 1 88 ? -3.670 -6.711 -3.623 1.00 97.38 88 LEU A C 1
ATOM 707 O O . LEU A 1 88 ? -3.070 -7.762 -3.862 1.00 97.38 88 LEU A O 1
ATOM 711 N N . LEU A 1 89 ? -3.317 -5.546 -4.170 1.00 97.31 89 LEU A N 1
ATOM 712 C CA . LEU A 1 89 ? -2.195 -5.391 -5.094 1.00 97.31 89 LEU A CA 1
ATOM 713 C C . LEU A 1 89 ? -0.890 -5.815 -4.433 1.00 97.31 89 LEU A C 1
ATOM 715 O O . LEU A 1 89 ? -0.134 -6.590 -5.020 1.00 97.31 89 LEU A O 1
ATOM 719 N N . ARG A 1 90 ? -0.659 -5.387 -3.192 1.00 96.19 90 ARG A N 1
ATOM 720 C CA . ARG A 1 90 ? 0.513 -5.796 -2.415 1.00 96.19 90 ARG A CA 1
ATOM 721 C C . ARG A 1 90 ? 0.550 -7.302 -2.170 1.00 96.19 90 ARG A C 1
ATOM 723 O O . ARG A 1 90 ? 1.581 -7.929 -2.415 1.00 96.19 90 ARG A O 1
ATOM 730 N N . HIS A 1 91 ? -0.578 -7.910 -1.789 1.00 94.38 91 HIS A N 1
ATOM 731 C CA . HIS A 1 91 ? -0.664 -9.366 -1.615 1.00 94.38 91 HIS A CA 1
ATOM 732 C C . HIS A 1 91 ? -0.270 -10.134 -2.883 1.00 94.38 91 HIS A C 1
ATOM 734 O O . HIS A 1 91 ? 0.365 -11.189 -2.819 1.00 94.38 91 HIS A O 1
ATOM 740 N N . CYS A 1 92 ? -0.624 -9.580 -4.041 1.00 94.81 92 CYS A N 1
ATOM 741 C CA . CYS A 1 92 ? -0.323 -10.150 -5.344 1.00 94.81 92 CYS A CA 1
ATOM 742 C C . CYS A 1 92 ? 0.931 -9.559 -5.998 1.00 94.81 92 CYS A C 1
ATOM 744 O O . CYS A 1 92 ? 1.098 -9.695 -7.209 1.00 94.81 92 CYS A O 1
ATOM 746 N N . ASN A 1 93 ? 1.842 -8.951 -5.230 1.00 94.94 93 ASN A N 1
ATOM 747 C CA . ASN A 1 93 ? 3.135 -8.477 -5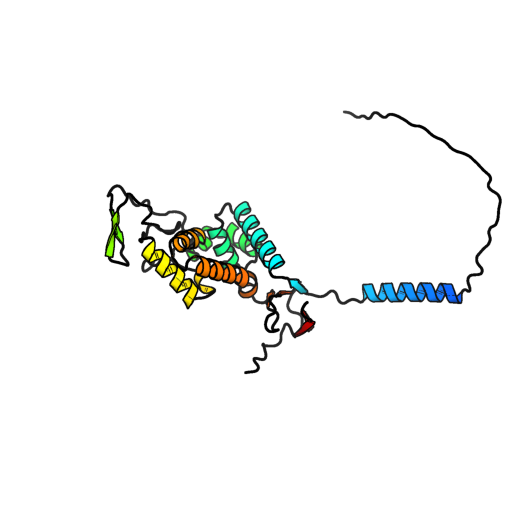.736 1.00 94.94 93 ASN A CA 1
ATOM 748 C C . ASN A 1 93 ? 3.001 -7.474 -6.904 1.00 94.94 93 ASN A C 1
ATOM 750 O O . ASN A 1 93 ? 3.816 -7.468 -7.831 1.00 94.94 93 ASN A O 1
ATOM 754 N N . TRP A 1 94 ? 1.935 -6.668 -6.889 1.00 96.00 94 TRP A N 1
ATOM 755 C CA . TRP A 1 94 ? 1.521 -5.748 -7.954 1.00 96.00 94 TRP A CA 1
ATOM 756 C C . TRP A 1 94 ? 1.270 -6.418 -9.315 1.00 96.00 94 TRP A C 1
ATOM 758 O O . TRP A 1 94 ? 1.344 -5.772 -10.35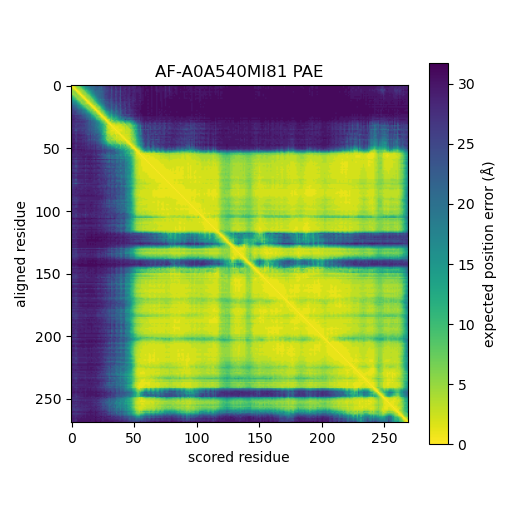6 1.00 96.00 94 TRP A O 1
ATOM 768 N N . ASN A 1 95 ? 0.969 -7.720 -9.331 1.00 94.69 95 ASN A N 1
ATOM 769 C CA . ASN A 1 95 ? 0.545 -8.442 -10.527 1.00 94.69 95 ASN A CA 1
ATOM 770 C C . ASN A 1 95 ? -0.988 -8.478 -10.602 1.00 94.69 95 ASN A C 1
ATOM 772 O O . ASN A 1 95 ? -1.630 -9.313 -9.965 1.00 94.69 95 ASN A O 1
ATOM 776 N N . VAL A 1 96 ? -1.548 -7.572 -11.404 1.00 96.00 96 VAL A N 1
ATOM 777 C CA . VAL A 1 96 ? -2.997 -7.392 -11.574 1.00 96.00 96 VAL A CA 1
ATOM 778 C C . VAL A 1 96 ? -3.680 -8.635 -12.155 1.00 96.00 96 VAL A C 1
ATOM 780 O O . VAL A 1 96 ? -4.722 -9.037 -11.650 1.00 96.00 96 VAL A O 1
ATOM 783 N N . SER A 1 97 ? -3.080 -9.291 -13.156 1.00 94.56 97 SER A N 1
ATOM 784 C CA . SER A 1 97 ? -3.653 -10.514 -13.746 1.00 94.56 97 SER A CA 1
ATOM 785 C C . SER A 1 97 ? -3.788 -11.616 -12.699 1.00 94.56 97 SER A C 1
ATOM 787 O O . SER A 1 97 ? -4.874 -12.141 -12.498 1.00 94.56 97 SER A O 1
ATOM 789 N N . MET A 1 98 ? -2.709 -11.889 -11.956 1.00 93.94 98 MET A N 1
ATOM 790 C CA . MET A 1 98 ? -2.720 -12.904 -10.897 1.00 93.94 98 MET A CA 1
ATOM 791 C C . MET A 1 98 ? -3.705 -12.557 -9.774 1.00 93.94 98 MET A C 1
ATOM 793 O O . MET A 1 98 ? -4.267 -13.456 -9.155 1.00 93.94 98 MET A O 1
ATOM 797 N N . LEU A 1 99 ? -3.884 -11.266 -9.476 1.00 96.50 99 LEU A N 1
ATOM 798 C CA . LEU A 1 99 ? -4.892 -10.825 -8.518 1.00 96.50 99 LEU A CA 1
ATOM 799 C C . LEU A 1 99 ? -6.299 -11.171 -9.008 1.00 96.50 99 LEU A C 1
ATOM 801 O O . LEU A 1 99 ? -7.074 -11.712 -8.229 1.00 96.50 99 LEU A O 1
ATOM 805 N N . PHE A 1 100 ? -6.626 -10.875 -10.265 1.00 96.75 100 PHE A N 1
ATOM 806 C CA . PHE A 1 100 ? -7.941 -11.188 -10.822 1.00 96.75 100 PHE A CA 1
ATOM 807 C C . PHE A 1 100 ? -8.211 -12.685 -10.855 1.00 96.75 100 PHE A C 1
ATOM 809 O O . PHE A 1 100 ? -9.260 -13.091 -10.365 1.00 96.75 100 PHE A O 1
ATOM 816 N N . ASP A 1 101 ? -7.255 -13.485 -11.328 1.00 94.94 101 ASP A N 1
ATOM 817 C CA . ASP A 1 101 ? -7.392 -14.944 -11.366 1.00 94.94 101 ASP A CA 1
ATOM 818 C C . ASP A 1 101 ? -7.747 -15.485 -9.969 1.00 94.94 101 ASP A C 1
ATOM 820 O O . ASP A 1 101 ? -8.774 -16.131 -9.784 1.00 94.94 101 ASP A O 1
ATOM 824 N N . LYS A 1 102 ? -6.978 -15.094 -8.943 1.00 94.25 102 LYS A N 1
ATOM 825 C CA . LYS A 1 102 ? -7.231 -15.515 -7.555 1.00 94.25 102 LYS A CA 1
ATOM 826 C C . LYS A 1 102 ? -8.528 -14.969 -6.972 1.00 94.25 102 LYS A C 1
ATOM 828 O O . LYS A 1 102 ? -9.212 -15.668 -6.236 1.00 94.25 102 LYS A O 1
ATOM 833 N N . TRP A 1 103 ? -8.836 -13.700 -7.224 1.00 95.50 103 TRP A N 1
ATOM 834 C CA . TRP A 1 103 ? -10.006 -13.050 -6.639 1.00 95.50 103 TRP A CA 1
ATOM 835 C C . TRP A 1 103 ? -11.305 -13.644 -7.176 1.00 95.50 103 TRP A C 1
ATOM 837 O O . TRP A 1 103 ? -12.242 -13.840 -6.410 1.00 95.50 103 TRP A O 1
ATOM 847 N N . PHE A 1 104 ? -11.367 -13.937 -8.476 1.00 93.62 104 PHE A N 1
ATOM 848 C CA . PHE A 1 104 ? -12.562 -14.516 -9.084 1.00 93.62 104 PHE A CA 1
ATOM 849 C C . PHE A 1 104 ? -12.750 -16.002 -8.749 1.00 93.62 104 PHE A C 1
ATOM 851 O O . PHE A 1 104 ? -13.877 -16.487 -8.832 1.00 93.62 104 PHE A O 1
ATOM 858 N N . GLU A 1 105 ? -11.691 -16.704 -8.338 1.00 93.50 105 GLU A N 1
ATOM 859 C CA . GLU A 1 105 ? -11.764 -18.088 -7.855 1.00 93.50 105 GLU A CA 1
ATOM 860 C C . GLU A 1 105 ? -12.104 -18.177 -6.354 1.00 93.50 105 GLU A C 1
ATOM 862 O O . GLU A 1 105 ? -12.988 -18.940 -5.969 1.00 93.50 105 GLU A O 1
ATOM 867 N N . GLU A 1 106 ? -11.436 -17.388 -5.502 1.00 93.25 106 GLU A N 1
ATOM 868 C CA . GLU A 1 106 ? -11.408 -17.570 -4.039 1.00 93.25 106 GLU A CA 1
ATOM 869 C C . GLU A 1 106 ? -11.599 -16.242 -3.263 1.00 93.25 106 GLU A C 1
ATOM 871 O O . GLU A 1 106 ? -10.862 -15.940 -2.319 1.00 93.25 106 GLU A O 1
ATOM 876 N N . GLU A 1 107 ? -12.574 -15.401 -3.644 1.00 94.12 107 GLU A N 1
ATOM 877 C CA . GLU A 1 107 ? -12.747 -14.055 -3.056 1.00 94.12 107 GLU A CA 1
ATOM 878 C C . GLU A 1 107 ? -12.793 -14.057 -1.516 1.00 94.12 107 GLU A C 1
ATOM 880 O O . GLU A 1 107 ? -12.082 -13.279 -0.870 1.00 94.12 107 GLU A O 1
ATOM 885 N N . ASP A 1 108 ? -13.651 -14.886 -0.916 1.00 93.75 108 ASP A N 1
ATOM 886 C CA . ASP A 1 108 ? -13.874 -14.862 0.533 1.00 93.75 108 ASP A CA 1
ATOM 887 C C . ASP A 1 108 ? -12.615 -15.297 1.304 1.00 93.75 108 ASP A C 1
ATOM 889 O O . ASP A 1 108 ? -12.284 -14.691 2.327 1.00 93.75 108 ASP A O 1
ATOM 893 N N . ASP A 1 109 ? -11.848 -16.260 0.788 1.00 93.94 109 ASP A N 1
ATOM 894 C CA . ASP A 1 109 ? -10.587 -16.698 1.396 1.00 93.94 109 ASP A CA 1
ATOM 895 C C . ASP A 1 109 ? -9.509 -15.617 1.297 1.00 93.94 109 ASP A C 1
ATOM 897 O O . ASP A 1 109 ? -8.820 -15.322 2.284 1.00 93.94 109 ASP A O 1
ATOM 901 N N . VAL A 1 110 ? -9.406 -14.950 0.141 1.00 95.00 110 VAL A N 1
ATOM 902 C CA . VAL A 1 110 ? -8.510 -13.800 -0.046 1.00 95.00 110 VAL A CA 1
ATOM 903 C C . VAL A 1 110 ? -8.874 -12.678 0.927 1.00 95.00 110 VAL A C 1
ATOM 905 O O . VAL A 1 110 ? -7.998 -12.142 1.613 1.00 95.00 110 VAL A O 1
ATOM 908 N N . ARG A 1 111 ? -10.163 -12.342 1.046 1.00 95.44 111 ARG A N 1
ATOM 909 C CA . ARG A 1 111 ? -10.644 -11.326 1.990 1.00 95.44 111 ARG A CA 1
ATOM 910 C C . ARG A 1 111 ? -10.312 -11.686 3.430 1.00 95.44 111 ARG A C 1
ATOM 912 O O . ARG A 1 111 ? -9.761 -10.849 4.144 1.00 95.44 111 ARG A O 1
ATOM 919 N N . ASN A 1 112 ? -10.618 -12.910 3.850 1.00 94.19 112 ASN A N 1
ATOM 920 C CA . ASN A 1 112 ? -10.411 -13.360 5.223 1.00 94.19 112 ASN A CA 1
ATOM 921 C C . ASN A 1 112 ? -8.930 -13.345 5.601 1.00 94.19 112 ASN A C 1
ATOM 923 O O . ASN A 1 112 ? -8.559 -12.795 6.637 1.00 94.19 112 ASN A O 1
ATOM 927 N N . LYS A 1 113 ? -8.066 -13.857 4.719 1.00 95.19 113 LYS A N 1
ATOM 928 C CA . LYS A 1 113 ? -6.612 -13.856 4.909 1.00 95.19 113 LYS A CA 1
ATOM 929 C C . LYS A 1 113 ? -6.038 -12.447 5.049 1.00 95.19 113 LYS A C 1
ATOM 931 O O . LYS A 1 113 ? -5.110 -12.220 5.825 1.00 95.19 113 LYS A O 1
ATOM 936 N N . LEU A 1 114 ? -6.575 -11.497 4.288 1.00 95.88 114 LEU A N 1
ATOM 937 C CA . LEU A 1 114 ? -6.109 -10.114 4.289 1.00 95.88 114 LEU A CA 1
ATOM 938 C C . LEU A 1 114 ? -6.779 -9.248 5.355 1.00 95.88 114 LEU A C 1
ATOM 940 O O . LEU A 1 114 ? -6.302 -8.144 5.608 1.00 95.88 114 LEU A O 1
ATOM 944 N N . GLY A 1 115 ? -7.811 -9.747 6.036 1.00 95.69 115 GLY A N 1
ATOM 945 C CA . GLY A 1 115 ? -8.574 -8.978 7.017 1.00 95.69 115 GLY A CA 1
ATOM 946 C C . GLY A 1 115 ? -9.501 -7.940 6.387 1.00 95.69 115 GLY A C 1
ATOM 947 O O . GLY A 1 115 ? -9.758 -6.913 7.008 1.00 95.69 115 GLY A O 1
ATOM 948 N N . LEU A 1 116 ? -9.970 -8.180 5.157 1.00 95.38 116 LEU A N 1
ATOM 949 C CA . LEU A 1 116 ? -10.912 -7.338 4.407 1.00 95.38 116 LEU A CA 1
ATOM 950 C C . LEU A 1 116 ? -12.364 -7.793 4.648 1.00 95.38 116 LEU A C 1
ATOM 952 O O . LEU A 1 116 ? -13.114 -8.107 3.712 1.00 95.38 116 LEU A O 1
ATOM 956 N N . PHE A 1 117 ? -12.743 -7.896 5.923 1.00 92.06 117 PHE A N 1
ATOM 957 C CA . PHE A 1 117 ? -14.017 -8.472 6.349 1.00 92.06 117 PHE A CA 1
ATOM 958 C C . PHE A 1 117 ? -15.217 -7.625 5.883 1.00 92.06 117 PHE A C 1
ATOM 960 O O . PHE A 1 117 ? -15.204 -6.402 5.972 1.00 92.06 117 PHE A O 1
ATOM 967 N N . ARG A 1 118 ? -16.274 -8.282 5.378 1.00 82.44 118 ARG A N 1
ATOM 968 C CA . ARG A 1 118 ? -17.482 -7.622 4.829 1.00 82.44 118 ARG A CA 1
ATOM 969 C C . ARG A 1 118 ? -18.454 -7.119 5.899 1.00 82.44 118 ARG A C 1
ATOM 971 O O . ARG A 1 118 ? -19.199 -6.177 5.655 1.00 82.44 118 ARG A O 1
ATOM 978 N N . LYS A 1 119 ? -18.500 -7.789 7.052 1.00 65.00 119 LYS A N 1
ATOM 979 C CA . LYS A 1 119 ? -19.440 -7.490 8.135 1.00 65.00 119 LYS A CA 1
ATOM 980 C C . LYS A 1 119 ? -18.678 -6.873 9.292 1.00 65.00 119 LYS A C 1
ATOM 982 O O . LYS A 1 119 ? -18.020 -7.582 10.047 1.00 65.00 119 LYS A O 1
ATOM 987 N N . VAL A 1 120 ? -18.805 -5.563 9.435 1.00 64.81 120 VAL A N 1
ATOM 988 C CA . VAL A 1 120 ? -18.499 -4.898 10.697 1.00 64.81 120 VAL A CA 1
ATOM 989 C C . VAL A 1 120 ? -19.733 -5.062 11.584 1.00 64.81 120 VAL A C 1
ATOM 991 O O . VAL A 1 120 ? -20.827 -4.706 11.140 1.00 64.81 120 VAL A O 1
ATOM 994 N N . PRO A 1 121 ? -19.620 -5.641 12.792 1.00 59.34 121 PRO A N 1
ATOM 995 C CA . PRO A 1 121 ? -20.717 -5.607 13.747 1.00 59.34 121 PRO A CA 1
ATOM 996 C C . PRO A 1 121 ? -21.149 -4.152 13.944 1.00 59.34 121 PRO A C 1
ATOM 998 O O . PRO A 1 121 ? -20.318 -3.305 14.271 1.00 59.34 121 PRO A O 1
ATOM 1001 N N . LEU A 1 122 ? -22.428 -3.852 13.708 1.00 56.94 122 LEU A N 1
ATOM 1002 C CA . LEU A 1 122 ? -22.987 -2.547 14.044 1.00 56.94 122 LEU A CA 1
ATOM 1003 C C . LEU A 1 122 ? -22.942 -2.427 15.566 1.00 56.94 122 LEU A C 1
ATOM 1005 O O . LEU A 1 122 ? -23.723 -3.072 16.262 1.00 56.94 122 LEU A O 1
ATOM 1009 N N . VAL A 1 123 ? -21.991 -1.656 16.084 1.00 61.47 123 VAL A N 1
ATOM 1010 C CA . VAL A 1 123 ? -21.968 -1.316 17.504 1.00 61.47 123 VAL A CA 1
ATOM 1011 C C . VAL A 1 123 ? -22.978 -0.197 17.700 1.00 61.47 123 VAL A C 1
ATOM 1013 O O . VAL A 1 123 ? -22.842 0.878 17.114 1.00 61.47 123 VAL A O 1
ATOM 1016 N N . ASP A 1 124 ? -24.021 -0.475 18.479 1.00 56.84 124 ASP A N 1
ATOM 1017 C CA . ASP A 1 124 ? -25.003 0.533 18.852 1.00 56.84 124 ASP A CA 1
ATOM 1018 C C . ASP A 1 124 ? -24.321 1.604 19.717 1.00 56.84 124 ASP A C 1
ATOM 1020 O O . ASP A 1 124 ? -23.893 1.342 20.840 1.00 56.84 124 ASP A O 1
ATOM 1024 N N . ARG A 1 125 ? -24.180 2.812 19.162 1.00 61.19 125 ARG A N 1
ATOM 1025 C CA . ARG A 1 125 ? -23.602 3.985 19.840 1.00 61.19 125 ARG A CA 1
ATOM 1026 C C . ARG A 1 125 ? -24.664 4.819 20.561 1.00 61.19 125 ARG A C 1
ATOM 1028 O O . ARG A 1 125 ? -24.463 6.007 20.791 1.00 61.19 125 ARG A O 1
ATOM 1035 N N . SER A 1 126 ? -25.802 4.219 20.908 1.00 57.41 126 SER A N 1
ATOM 1036 C CA . SER A 1 126 ? -26.875 4.873 21.663 1.00 57.41 126 SER A CA 1
ATOM 1037 C C . SER A 1 126 ? -26.429 5.391 23.042 1.00 57.41 126 SER A C 1
ATOM 1039 O O . SER A 1 126 ? -27.039 6.320 23.571 1.00 57.41 126 SER A O 1
ATOM 1041 N N . ALA A 1 127 ? -25.326 4.871 23.596 1.00 59.84 127 ALA A N 1
ATOM 1042 C CA . ALA A 1 127 ? -24.629 5.462 24.736 1.00 59.84 127 ALA A CA 1
ATOM 1043 C C . ALA A 1 127 ? -23.678 6.575 24.260 1.00 59.84 127 ALA A C 1
ATOM 1045 O O . ALA A 1 127 ? -22.699 6.324 23.561 1.00 59.84 127 ALA A O 1
ATOM 1046 N N . GLY A 1 128 ? -23.962 7.819 24.646 1.00 69.75 128 GLY A N 1
ATOM 1047 C CA . GLY A 1 128 ? -23.262 9.028 24.198 1.00 69.75 128 GLY A CA 1
ATOM 1048 C C . GLY A 1 128 ? -21.786 9.176 24.609 1.00 69.75 128 GLY A C 1
ATOM 1049 O O . GLY A 1 128 ? -21.264 10.283 24.515 1.00 69.75 128 GLY A O 1
ATOM 1050 N N . SER A 1 129 ? -21.105 8.118 25.050 1.00 77.31 129 SER A N 1
ATOM 1051 C CA . SER A 1 129 ? -19.666 8.086 25.333 1.00 77.31 129 SER A CA 1
ATOM 1052 C C . SER A 1 129 ? -19.121 6.651 25.270 1.00 77.31 129 SER A C 1
ATOM 1054 O O . SER A 1 129 ? -19.869 5.684 25.420 1.00 77.31 129 SER A O 1
ATOM 1056 N N . PHE A 1 130 ? -17.816 6.496 25.029 1.00 84.56 130 PHE A N 1
ATOM 1057 C CA . PHE A 1 130 ? -17.116 5.205 25.106 1.00 84.56 130 PHE A CA 1
ATOM 1058 C C . PHE A 1 130 ? -15.779 5.353 25.840 1.00 84.56 130 PHE A C 1
ATOM 1060 O O . PHE A 1 130 ? -15.218 6.446 25.895 1.00 84.56 130 PHE A O 1
ATOM 1067 N N . THR A 1 131 ? -15.241 4.259 26.377 1.00 88.69 131 THR A N 1
ATOM 1068 C CA . THR A 1 131 ? -13.905 4.234 26.990 1.00 88.69 131 THR A CA 1
ATOM 1069 C C . THR A 1 131 ? -12.910 3.601 26.025 1.00 88.69 131 THR A C 1
ATOM 1071 O O . THR A 1 131 ? -1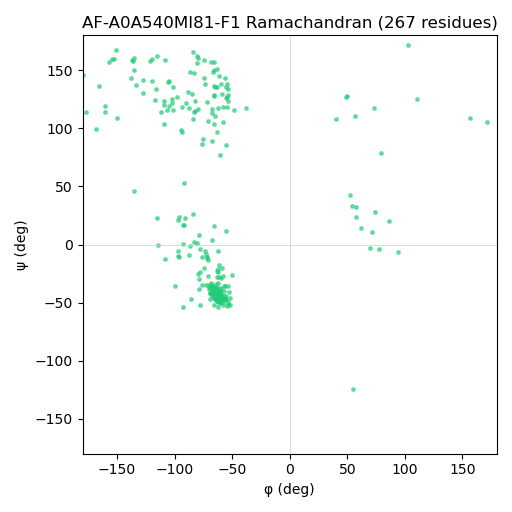3.118 2.482 25.560 1.00 88.69 131 THR A O 1
ATOM 1074 N N . CYS A 1 132 ? -11.826 4.308 25.712 1.00 91.12 132 CYS A N 1
ATOM 1075 C CA . CYS A 1 132 ? -10.769 3.787 24.851 1.00 91.12 132 CYS A CA 1
ATOM 1076 C C . CYS A 1 132 ? -9.963 2.709 25.589 1.00 91.12 132 CYS A C 1
ATOM 1078 O O . CYS A 1 132 ? -9.367 2.996 26.619 1.00 91.12 132 CYS A O 1
ATOM 1080 N N . GLU A 1 133 ? -9.869 1.492 25.053 1.00 91.12 133 GLU A N 1
ATOM 1081 C CA . GLU A 1 133 ? -9.151 0.384 25.715 1.00 91.12 133 GLU A CA 1
ATOM 1082 C C . GLU A 1 133 ? -7.615 0.511 25.677 1.00 91.12 133 GLU A C 1
ATOM 1084 O O . GLU A 1 133 ? -6.919 -0.307 26.270 1.00 91.12 133 GLU A O 1
ATOM 1089 N N . ILE A 1 134 ? -7.072 1.517 24.976 1.00 93.81 134 ILE A N 1
ATOM 1090 C CA . ILE A 1 134 ? -5.622 1.772 24.916 1.00 93.81 134 ILE A CA 1
ATOM 1091 C C . ILE A 1 134 ? -5.202 2.778 25.993 1.00 93.81 134 ILE A C 1
ATOM 1093 O O . ILE A 1 134 ? -4.294 2.497 26.771 1.00 93.81 134 ILE A O 1
ATOM 1097 N N . CYS A 1 135 ? -5.843 3.952 26.045 1.00 94.38 135 CYS A N 1
ATOM 1098 C CA . CYS A 1 135 ? -5.505 4.998 27.019 1.00 94.38 135 CYS A CA 1
ATOM 1099 C C . CYS A 1 135 ? -6.401 5.005 28.265 1.00 94.38 135 CYS A C 1
ATOM 1101 O O . CYS A 1 135 ? -6.096 5.717 29.215 1.00 94.38 135 CYS A O 1
ATOM 1103 N N . PHE A 1 136 ? -7.492 4.233 28.272 1.00 92.31 136 PHE A N 1
ATOM 1104 C CA . PHE A 1 136 ? -8.509 4.180 29.332 1.00 92.31 136 PHE A CA 1
ATOM 1105 C C . PHE A 1 136 ? -9.268 5.496 29.577 1.00 92.31 136 PHE A C 1
ATOM 1107 O O . PHE A 1 136 ? -9.984 5.629 30.570 1.00 92.31 136 PHE A O 1
ATOM 1114 N N . GLU A 1 137 ? -9.173 6.462 28.660 1.00 90.38 137 GLU A N 1
ATOM 1115 C CA . GLU A 1 137 ? -9.916 7.722 28.732 1.00 90.38 137 GLU A CA 1
ATOM 1116 C C . GLU A 1 137 ? -11.339 7.577 28.175 1.00 90.38 137 GLU A C 1
ATOM 1118 O O . GLU A 1 137 ? -11.594 6.812 27.238 1.00 90.38 137 GLU A O 1
ATOM 1123 N N . THR A 1 138 ? -12.273 8.344 28.744 1.00 86.31 138 THR A N 1
ATOM 1124 C CA . THR A 1 138 ? -13.651 8.438 28.241 1.00 86.31 138 THR A CA 1
ATOM 1125 C C . THR A 1 138 ? -13.716 9.470 27.125 1.00 86.31 138 THR A C 1
ATOM 1127 O O . THR A 1 138 ? -13.235 10.589 27.272 1.00 86.31 138 THR A O 1
ATOM 1130 N N . CYS A 1 139 ? -14.308 9.081 26.006 1.00 81.06 139 CYS A N 1
ATOM 1131 C CA . CYS A 1 139 ? -14.464 9.892 24.814 1.00 81.06 139 CYS A CA 1
ATOM 1132 C C . CYS A 1 139 ? -15.955 10.106 24.544 1.00 81.06 139 CYS A C 1
ATOM 1134 O O . CYS A 1 139 ? -16.714 9.141 24.406 1.00 81.06 139 CYS A O 1
ATOM 1136 N N . ASP A 1 140 ? -16.369 11.364 24.442 1.00 74.06 140 ASP A N 1
ATOM 1137 C CA . ASP A 1 140 ? -17.766 11.729 24.217 1.00 74.06 140 ASP A CA 1
ATOM 1138 C C . ASP A 1 140 ? -18.194 11.462 22.765 1.00 74.06 140 ASP A C 1
ATOM 1140 O O . ASP A 1 140 ? -17.438 11.672 21.815 1.00 74.06 140 ASP A O 1
ATOM 1144 N N . ALA A 1 141 ? -19.438 11.019 22.568 1.00 58.50 141 ALA A N 1
ATOM 1145 C CA . ALA A 1 141 ? -19.997 10.698 21.252 1.00 58.50 141 ALA A CA 1
ATOM 1146 C C . ALA A 1 141 ? -20.283 11.934 20.385 1.00 58.50 141 ALA A C 1
ATOM 1148 O O . ALA A 1 141 ? -20.548 11.790 19.194 1.00 58.50 141 ALA A O 1
ATOM 1149 N N . GLY A 1 142 ? -20.233 13.134 20.973 1.00 54.31 142 GLY A N 1
ATOM 1150 C CA . GLY A 1 142 ? -20.522 14.405 20.306 1.00 54.31 142 GLY A CA 1
ATOM 1151 C C . GLY A 1 142 ? -19.382 14.973 19.459 1.00 54.31 142 GLY A C 1
ATOM 1152 O O . GLY A 1 142 ? -19.546 16.049 18.891 1.00 54.31 142 GLY A O 1
ATOM 1153 N N . GLY A 1 143 ? -18.242 14.289 19.367 1.00 52.19 143 GLY A N 1
ATOM 1154 C CA . GLY A 1 143 ? -17.125 14.724 18.540 1.00 52.19 143 GLY A CA 1
ATOM 1155 C C . GLY A 1 143 ? -16.527 13.581 17.738 1.00 52.19 143 GLY A C 1
ATOM 1156 O O . GLY A 1 143 ? -16.665 12.410 18.091 1.00 52.19 143 GLY A O 1
ATOM 1157 N N . ASP A 1 144 ? -15.800 13.951 16.690 1.00 55.31 144 ASP A N 1
ATOM 1158 C CA . ASP A 1 144 ? -15.028 13.096 15.784 1.00 55.31 144 ASP A CA 1
ATOM 1159 C C . ASP A 1 144 ? -13.983 12.194 16.484 1.00 55.31 144 ASP A C 1
ATOM 1161 O O . ASP A 1 144 ? -13.143 11.599 15.831 1.00 55.31 144 ASP A O 1
ATOM 1165 N N . LEU A 1 145 ? -13.986 12.061 17.812 1.00 68.06 145 LEU A N 1
ATOM 1166 C CA . LEU A 1 145 ? -12.891 11.517 18.610 1.00 68.06 145 LEU A CA 1
ATOM 1167 C C . LEU A 1 145 ? -12.683 10.004 18.491 1.00 68.06 145 LEU A C 1
ATOM 1169 O O . LEU A 1 145 ? -11.660 9.526 18.975 1.00 68.06 145 LEU A O 1
ATOM 1173 N N . SER A 1 146 ? -13.595 9.244 17.882 1.00 74.88 146 SER A N 1
ATOM 1174 C CA . SER A 1 146 ? -13.516 7.778 17.822 1.00 74.88 146 SER A CA 1
ATOM 1175 C C . SER A 1 146 ? -13.628 7.255 16.403 1.00 74.88 146 SER A C 1
ATOM 1177 O O . SER A 1 146 ? -14.594 7.571 15.708 1.00 74.88 146 SER A O 1
ATOM 1179 N N . ILE A 1 147 ? -12.710 6.380 16.009 1.00 81.94 147 ILE A N 1
ATOM 1180 C CA . ILE A 1 147 ? -12.732 5.737 14.695 1.00 81.94 147 ILE A CA 1
ATOM 1181 C C . ILE A 1 147 ? -12.446 4.240 14.841 1.00 81.94 147 ILE A C 1
ATOM 1183 O O . ILE A 1 147 ? -11.762 3.810 15.775 1.00 81.94 147 ILE A O 1
ATOM 1187 N N . SER A 1 148 ? -12.997 3.438 13.936 1.00 82.06 148 SER A N 1
ATOM 1188 C CA . SER A 1 148 ? -12.688 2.017 13.785 1.00 82.06 148 SER A CA 1
ATOM 1189 C C . SER A 1 148 ? -12.135 1.760 12.390 1.00 82.06 148 SER A C 1
ATOM 1191 O O . SER A 1 148 ? -12.373 2.530 11.460 1.00 82.06 148 SER A O 1
ATOM 1193 N N . SER A 1 149 ? -11.427 0.644 12.219 1.00 83.56 149 SER A N 1
ATOM 1194 C CA . SER A 1 149 ? -11.158 0.136 10.871 1.00 83.56 149 SER A CA 1
ATOM 1195 C C . SER A 1 149 ? -12.478 -0.205 10.170 1.00 83.56 149 SER A C 1
ATOM 1197 O O . SER A 1 149 ? -13.384 -0.756 10.795 1.00 83.56 149 SER A O 1
ATOM 1199 N N . ASN A 1 150 ? -12.554 0.018 8.855 1.00 84.06 150 ASN A N 1
ATOM 1200 C CA . ASN A 1 150 ? -13.702 -0.375 8.024 1.00 84.06 150 ASN A CA 1
ATOM 1201 C C . ASN A 1 150 ? -13.961 -1.889 7.984 1.00 84.06 150 ASN A C 1
ATOM 1203 O O . ASN A 1 150 ? -14.936 -2.327 7.378 1.00 84.06 150 ASN A O 1
ATOM 1207 N N . PHE A 1 151 ? -13.081 -2.692 8.582 1.00 89.00 151 PHE A N 1
ATOM 1208 C CA . PHE A 1 151 ? -13.154 -4.145 8.551 1.00 89.00 151 PHE A CA 1
ATOM 1209 C C . PHE A 1 151 ? -13.410 -4.767 9.934 1.00 89.00 151 PHE A C 1
ATOM 1211 O O . PHE A 1 151 ? -13.513 -5.982 10.029 1.00 89.00 151 PHE A O 1
ATOM 1218 N N . CYS A 1 152 ? -13.538 -3.993 11.020 1.00 91.62 152 CYS A N 1
ATOM 1219 C CA . CYS A 1 152 ? -13.936 -4.529 12.334 1.00 91.62 152 CYS A CA 1
ATOM 1220 C C . CYS A 1 152 ? -14.685 -3.505 13.194 1.00 91.62 152 CYS A C 1
ATOM 1222 O O . CYS A 1 152 ? -14.703 -2.321 12.885 1.00 91.62 152 CYS A O 1
ATOM 1224 N N . GLY A 1 153 ? -15.300 -3.969 14.286 1.00 86.44 153 GLY A N 1
ATOM 1225 C CA . GLY A 1 153 ? -16.071 -3.130 15.213 1.00 86.44 153 GLY A CA 1
ATOM 1226 C C . GLY A 1 153 ? -15.271 -2.591 16.403 1.00 86.44 153 GLY A C 1
ATOM 1227 O O . GLY A 1 153 ? -15.878 -2.207 17.396 1.00 86.44 153 GLY A O 1
ATOM 1228 N N . HIS A 1 154 ? -13.934 -2.613 16.353 1.00 90.00 154 HIS A N 1
ATOM 1229 C CA . HIS A 1 154 ? -13.091 -2.138 17.456 1.00 90.00 154 HIS A CA 1
ATOM 1230 C C . HIS A 1 154 ? -12.783 -0.649 17.298 1.00 90.00 154 HIS A C 1
ATOM 1232 O O . HIS A 1 154 ? -12.206 -0.229 16.289 1.00 90.00 154 HIS A O 1
ATOM 1238 N N . PHE A 1 155 ? -13.158 0.133 18.309 1.00 88.62 155 PHE A N 1
ATOM 1239 C CA . PHE A 1 155 ? -13.009 1.584 18.332 1.00 88.62 155 PHE A CA 1
ATOM 1240 C C . PHE A 1 155 ? -11.880 1.999 19.263 1.00 88.62 155 PHE A C 1
ATOM 1242 O O . PHE A 1 155 ? -11.752 1.490 20.374 1.00 88.62 155 PHE A O 1
ATOM 1249 N N . TYR A 1 156 ? -11.120 2.995 18.825 1.00 91.88 156 TYR A N 1
ATOM 1250 C CA . TYR A 1 156 ? -10.136 3.673 19.658 1.00 91.88 156 TYR A CA 1
ATOM 1251 C C . TYR A 1 156 ? -10.233 5.170 19.425 1.00 91.88 156 TYR A C 1
ATOM 1253 O O . TYR A 1 156 ? -10.752 5.624 18.396 1.00 91.88 156 TYR A O 1
ATOM 1261 N N . CYS A 1 157 ? -9.741 5.948 20.387 1.00 91.00 157 CYS A N 1
ATOM 1262 C CA . CYS A 1 157 ? -9.693 7.386 20.199 1.00 91.00 157 CYS A CA 1
ATOM 1263 C C . CYS A 1 157 ? -8.714 7.742 19.068 1.00 91.00 157 CYS A C 1
ATOM 1265 O O . CYS A 1 157 ? -7.728 7.032 18.836 1.00 91.00 157 CYS A O 1
ATOM 1267 N N . ILE A 1 158 ? -8.970 8.851 18.372 1.00 91.31 158 ILE A N 1
ATOM 1268 C CA . ILE A 1 158 ? -8.119 9.330 17.274 1.00 91.31 158 ILE A CA 1
ATOM 1269 C C . ILE A 1 158 ? -6.660 9.449 17.720 1.00 91.31 158 ILE A C 1
ATOM 1271 O O . ILE A 1 158 ? -5.764 9.065 16.973 1.00 91.31 158 ILE A O 1
ATOM 1275 N N . ALA A 1 159 ? -6.410 9.936 18.939 1.00 92.19 159 ALA A N 1
ATOM 1276 C CA . ALA A 1 159 ? -5.055 10.094 19.458 1.00 92.19 159 ALA A CA 1
ATOM 1277 C C . ALA A 1 159 ? -4.308 8.751 19.561 1.00 92.19 159 ALA A C 1
ATOM 1279 O O . ALA A 1 159 ? -3.151 8.663 19.150 1.00 92.19 159 ALA A O 1
ATOM 1280 N N . CYS A 1 160 ? -4.968 7.689 20.039 1.00 94.94 160 CYS A N 1
ATOM 1281 C CA . CYS A 1 160 ? -4.370 6.354 20.106 1.00 94.94 160 CYS A CA 1
ATOM 1282 C C . CYS A 1 160 ? -4.106 5.785 18.709 1.00 94.94 160 CYS A C 1
ATOM 1284 O O . CYS A 1 160 ? -3.020 5.261 18.466 1.00 94.94 160 CYS A O 1
ATOM 1286 N N . TRP A 1 161 ? -5.044 5.946 17.769 1.00 95.56 161 TRP A N 1
ATOM 1287 C CA . TRP A 1 161 ? -4.818 5.541 16.381 1.00 95.56 161 TRP A CA 1
ATOM 1288 C C . TRP A 1 161 ? -3.662 6.301 15.727 1.00 95.56 161 TRP A C 1
ATOM 1290 O O . TRP A 1 161 ? -2.813 5.682 15.094 1.00 95.56 161 TRP A O 1
ATOM 1300 N N . ALA A 1 162 ? -3.600 7.623 15.888 1.00 95.19 162 ALA A N 1
ATOM 1301 C CA . ALA A 1 162 ? -2.546 8.455 15.315 1.00 95.19 162 ALA A CA 1
ATOM 1302 C C . ALA A 1 162 ? -1.163 8.101 15.880 1.00 95.19 162 ALA A C 1
ATOM 1304 O O . ALA A 1 162 ? -0.167 8.112 15.156 1.00 95.19 162 ALA A O 1
ATOM 1305 N N . THR A 1 163 ? -1.077 7.774 17.171 1.00 95.56 163 THR A N 1
ATOM 1306 C CA . THR A 1 163 ? 0.162 7.272 17.780 1.00 95.56 163 THR A CA 1
ATOM 1307 C C . THR A 1 163 ? 0.537 5.910 17.208 1.00 95.56 163 THR A C 1
ATOM 1309 O O . THR A 1 163 ? 1.629 5.784 16.660 1.00 95.56 163 THR A O 1
ATOM 1312 N N . TYR A 1 164 ? -0.390 4.949 17.220 1.00 96.75 164 TYR A N 1
ATOM 1313 C CA . TYR A 1 164 ? -0.177 3.598 16.697 1.00 96.75 164 TYR A CA 1
ATOM 1314 C C . TYR A 1 164 ? 0.283 3.590 15.228 1.00 96.75 164 TYR A C 1
ATOM 1316 O O . TYR A 1 164 ? 1.267 2.941 14.873 1.00 96.75 164 TYR A O 1
ATOM 1324 N N . VAL A 1 165 ? -0.385 4.367 14.371 1.00 97.00 165 VAL A N 1
ATOM 1325 C CA . VAL A 1 165 ? -0.052 4.484 12.945 1.00 97.00 165 VAL A CA 1
ATOM 1326 C C . VAL A 1 165 ? 1.338 5.089 12.742 1.00 97.00 165 VAL A C 1
ATOM 1328 O O . VAL A 1 165 ? 2.134 4.543 11.980 1.00 97.00 165 VAL A O 1
ATOM 1331 N N . SER A 1 166 ? 1.669 6.190 13.421 1.00 96.38 166 SER A N 1
ATOM 1332 C CA . SER A 1 166 ? 2.996 6.804 13.285 1.00 96.38 166 SER A CA 1
ATOM 1333 C C . SER A 1 166 ? 4.127 5.926 13.804 1.00 96.38 166 SER A C 1
ATOM 1335 O O . SER A 1 166 ? 5.221 5.949 13.238 1.00 96.38 166 SER A O 1
ATOM 1337 N N . GLU A 1 167 ? 3.895 5.187 14.890 1.00 95.94 167 GLU A N 1
ATOM 1338 C CA . GLU A 1 167 ? 4.873 4.234 15.411 1.00 95.94 167 GLU A CA 1
ATOM 1339 C C . GLU A 1 167 ? 5.129 3.130 14.390 1.00 95.94 167 GLU A C 1
ATOM 1341 O O . GLU A 1 167 ? 6.288 2.853 14.088 1.00 95.94 167 GLU A O 1
ATOM 1346 N N . SER A 1 168 ? 4.079 2.588 13.765 1.00 96.31 168 SER A N 1
ATOM 1347 C CA . SER A 1 168 ? 4.243 1.608 12.689 1.00 96.31 168 SER A CA 1
ATOM 1348 C C . SER A 1 168 ? 4.996 2.188 11.483 1.00 96.31 168 SER A C 1
ATOM 1350 O O . SER A 1 168 ? 5.934 1.572 10.985 1.00 96.31 168 SER A O 1
ATOM 1352 N N . ILE A 1 169 ? 4.681 3.414 11.047 1.00 96.69 169 ILE A N 1
ATOM 1353 C CA . ILE A 1 169 ? 5.411 4.094 9.956 1.00 96.69 169 ILE A CA 1
ATOM 1354 C C . ILE A 1 169 ? 6.896 4.289 10.304 1.00 96.69 169 ILE A C 1
ATOM 1356 O O . ILE A 1 169 ? 7.767 4.189 9.436 1.00 96.69 169 ILE A O 1
ATOM 1360 N N . SER A 1 170 ? 7.197 4.591 11.566 1.00 95.12 170 SER A N 1
ATOM 1361 C CA . SER A 1 170 ? 8.563 4.867 12.012 1.00 95.12 170 SER A CA 1
ATOM 1362 C C . SER A 1 170 ? 9.388 3.596 12.206 1.00 95.12 170 SER A C 1
ATOM 1364 O O . SER A 1 170 ? 10.567 3.594 11.860 1.00 95.12 170 SER A O 1
ATOM 1366 N N . ASN A 1 171 ? 8.776 2.531 12.727 1.00 94.56 171 ASN A N 1
ATOM 1367 C CA . ASN A 1 171 ? 9.482 1.328 13.165 1.00 94.56 171 ASN A CA 1
ATOM 1368 C C . ASN A 1 171 ? 9.425 0.187 12.140 1.00 94.56 171 ASN A C 1
ATOM 1370 O O . ASN A 1 171 ? 10.412 -0.528 11.976 1.00 94.56 171 ASN A O 1
ATOM 1374 N N . ASP A 1 172 ? 8.310 0.033 11.422 1.00 91.38 172 ASP A N 1
ATOM 1375 C CA . ASP A 1 172 ? 8.079 -1.121 10.539 1.00 91.38 172 ASP A CA 1
ATOM 1376 C C . ASP A 1 172 ? 8.447 -0.832 9.074 1.00 91.38 172 ASP A C 1
ATOM 1378 O O . ASP A 1 172 ? 8.469 -1.739 8.234 1.00 91.38 172 ASP A O 1
ATOM 1382 N N . GLY A 1 173 ? 8.704 0.435 8.733 1.00 90.00 173 GLY A N 1
ATOM 1383 C CA . GLY A 1 173 ? 8.978 0.866 7.364 1.00 90.00 173 GLY A CA 1
ATOM 1384 C C . GLY A 1 173 ? 7.863 0.442 6.401 1.00 90.00 173 GLY A C 1
ATOM 1385 O O . GLY A 1 173 ? 6.686 0.702 6.633 1.00 90.00 173 GLY A O 1
ATOM 1386 N N . VAL A 1 174 ? 8.215 -0.288 5.338 1.00 89.38 174 VAL A N 1
ATOM 1387 C CA . VAL A 1 174 ? 7.261 -0.8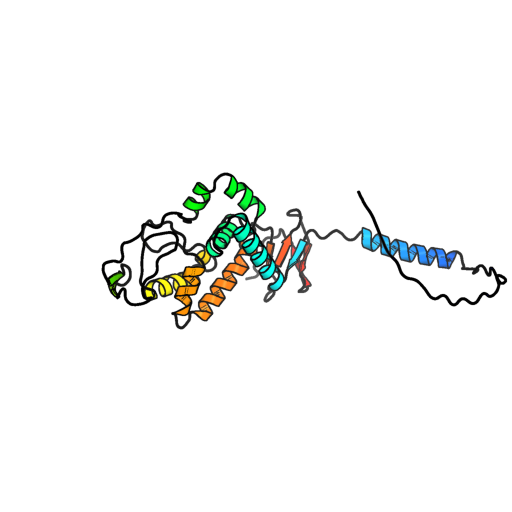27 4.343 1.00 89.38 174 VAL A CA 1
ATOM 1388 C C . VAL A 1 174 ? 6.245 -1.816 4.952 1.00 89.38 174 VAL A C 1
ATOM 1390 O O . VAL A 1 174 ? 5.187 -2.067 4.359 1.00 89.38 174 VAL A O 1
ATOM 1393 N N . GLY A 1 175 ? 6.519 -2.353 6.147 1.00 90.50 175 GLY A N 1
ATOM 1394 C CA . GLY A 1 175 ? 5.589 -3.184 6.913 1.00 90.50 175 GLY A CA 1
ATOM 1395 C C . GLY A 1 175 ? 4.317 -2.446 7.348 1.00 90.50 175 GLY A C 1
ATOM 1396 O O . GLY A 1 175 ? 3.257 -3.070 7.408 1.00 90.50 175 GLY A O 1
ATOM 1397 N N . CYS A 1 176 ? 4.369 -1.119 7.528 1.00 94.19 176 CYS A N 1
ATOM 1398 C CA . CYS A 1 176 ? 3.228 -0.314 7.995 1.00 94.19 176 CYS A CA 1
ATOM 1399 C C . CYS A 1 176 ? 2.023 -0.334 7.038 1.00 94.19 176 CYS A C 1
ATOM 1401 O O . CYS A 1 176 ? 0.886 -0.079 7.406 1.00 94.19 176 CYS A O 1
ATOM 1403 N N . LEU A 1 177 ? 2.255 -0.663 5.775 1.00 94.75 177 LEU A N 1
ATOM 1404 C CA . LEU A 1 177 ? 1.232 -0.792 4.736 1.00 94.75 177 LEU A CA 1
ATOM 1405 C C . LEU A 1 177 ? 0.441 -2.116 4.832 1.00 94.75 177 LEU A C 1
ATOM 1407 O O . LEU A 1 177 ? -0.447 -2.363 4.021 1.00 94.75 177 LEU A O 1
ATOM 1411 N N . SER A 1 178 ? 0.809 -3.010 5.756 1.00 93.88 178 SER A N 1
ATOM 1412 C CA . SER A 1 178 ? 0.064 -4.232 6.109 1.00 93.88 178 SER A CA 1
ATOM 1413 C C . SER A 1 178 ? -0.455 -4.186 7.553 1.00 93.88 178 SER A C 1
ATOM 1415 O O . SER A 1 178 ? -0.714 -5.234 8.149 1.00 93.88 178 SER A O 1
ATOM 1417 N N . LEU A 1 179 ? -0.594 -2.976 8.109 1.00 96.19 179 LEU A N 1
ATOM 1418 C CA . LEU A 1 179 ? -1.020 -2.730 9.483 1.00 96.19 179 LEU A CA 1
ATOM 1419 C C . LEU A 1 179 ? -2.372 -3.387 9.791 1.00 96.19 179 LEU A C 1
ATOM 1421 O O . LEU A 1 179 ? -3.279 -3.443 8.952 1.00 96.19 179 LEU A O 1
ATOM 1425 N N . LYS A 1 180 ? -2.496 -3.890 11.019 1.00 96.69 180 LYS A N 1
ATOM 1426 C CA . LYS A 1 180 ? -3.683 -4.582 11.525 1.00 96.69 180 LYS A CA 1
ATOM 1427 C C . LYS A 1 180 ? -4.329 -3.800 12.657 1.00 96.69 180 LYS A C 1
ATOM 1429 O O . LYS A 1 180 ? -3.733 -2.893 13.223 1.00 96.69 180 LYS A O 1
ATOM 1434 N N . CYS A 1 181 ? -5.581 -4.128 12.950 1.00 96.50 181 CYS A N 1
ATOM 1435 C CA . CYS A 1 181 ? -6.276 -3.592 14.110 1.00 96.50 181 CYS A CA 1
ATOM 1436 C C . CYS A 1 181 ? -5.456 -3.872 15.387 1.00 96.50 181 CYS A C 1
ATOM 1438 O O . CYS A 1 181 ? -4.994 -5.000 15.555 1.00 96.50 181 CYS A O 1
ATOM 1440 N N . PRO A 1 182 ? -5.300 -2.893 16.296 1.00 95.88 182 PRO A N 1
ATOM 1441 C CA . PRO A 1 182 ? -4.522 -3.083 17.517 1.00 95.88 182 PRO A CA 1
ATOM 1442 C C . PRO A 1 182 ? -5.227 -3.979 18.551 1.00 95.88 182 PRO A C 1
ATOM 1444 O O . PRO A 1 182 ? -4.606 -4.361 19.540 1.00 95.88 182 PRO A O 1
ATOM 1447 N N . HIS A 1 183 ? -6.500 -4.344 18.340 1.00 94.50 183 HIS A N 1
ATOM 1448 C CA . HIS A 1 183 ? -7.212 -5.258 19.232 1.00 94.50 183 HIS A CA 1
ATOM 1449 C C . HIS A 1 183 ? -6.587 -6.667 19.195 1.00 94.50 183 HIS A C 1
ATOM 1451 O O . HIS A 1 183 ? -6.458 -7.244 18.106 1.00 94.50 183 HIS A O 1
ATOM 1457 N N . PRO A 1 184 ? -6.251 -7.271 20.350 1.00 93.94 184 PRO A N 1
ATOM 1458 C CA . PRO A 1 184 ? -5.685 -8.615 20.405 1.00 93.94 184 PRO A CA 1
ATOM 1459 C C . PRO A 1 184 ? -6.543 -9.654 19.671 1.00 93.94 184 PRO A C 1
ATOM 1461 O O . PRO A 1 184 ? -7.743 -9.771 19.894 1.00 93.94 184 PRO A O 1
ATOM 1464 N N . GLY A 1 185 ? -5.925 -10.425 18.774 1.00 93.00 185 GLY A N 1
ATOM 1465 C CA . GLY A 1 185 ? -6.616 -11.458 17.993 1.00 93.00 185 GLY A CA 1
ATOM 1466 C C . GLY A 1 185 ? -7.458 -10.936 16.819 1.00 93.00 185 GLY A C 1
ATOM 1467 O O . GLY A 1 185 ? -7.973 -11.740 16.043 1.00 93.00 185 GLY A O 1
ATOM 1468 N N . CYS A 1 186 ? -7.569 -9.619 16.624 1.00 94.75 186 CYS A N 1
ATOM 1469 C CA . CYS A 1 186 ? -8.264 -9.055 15.473 1.00 94.75 186 CYS A CA 1
ATOM 1470 C C . CYS A 1 186 ? -7.357 -9.032 14.231 1.00 94.75 186 CYS A C 1
ATOM 1472 O O . CYS A 1 186 ? -6.381 -8.292 14.160 1.00 94.75 186 CYS A O 1
ATOM 1474 N N . GLY A 1 187 ? -7.715 -9.803 13.201 1.00 95.31 187 GLY A N 1
ATOM 1475 C CA . GLY A 1 187 ? -6.979 -9.846 11.928 1.00 95.31 187 GLY A CA 1
ATOM 1476 C C . GLY A 1 187 ? -7.328 -8.737 10.927 1.00 95.31 187 GLY A C 1
ATOM 1477 O O . GLY A 1 187 ? -6.807 -8.748 9.806 1.00 95.31 187 GLY A O 1
ATOM 1478 N N . ALA A 1 188 ? -8.222 -7.812 11.293 1.00 96.62 188 ALA A N 1
ATOM 1479 C CA . ALA A 1 188 ? -8.753 -6.794 10.390 1.00 96.62 188 ALA A CA 1
ATOM 1480 C C . ALA A 1 188 ? -7.651 -5.857 9.893 1.00 96.62 188 ALA A C 1
ATOM 1482 O O . ALA A 1 188 ? -6.810 -5.406 10.672 1.00 96.62 188 ALA A O 1
ATOM 1483 N N . ALA A 1 189 ? -7.653 -5.570 8.593 1.00 97.06 189 ALA A N 1
ATOM 1484 C CA . ALA A 1 189 ? -6.694 -4.647 8.005 1.00 97.06 189 ALA A CA 1
ATOM 1485 C C . ALA A 1 189 ? -6.939 -3.208 8.471 1.00 97.06 189 ALA A C 1
ATOM 1487 O O . ALA A 1 189 ? -8.054 -2.836 8.835 1.00 97.06 189 ALA A O 1
ATOM 1488 N N . VAL A 1 190 ? -5.905 -2.379 8.411 1.00 96.56 190 VAL A N 1
ATOM 1489 C CA . VAL A 1 190 ? -6.020 -0.927 8.535 1.00 96.56 190 VAL A CA 1
ATOM 1490 C C . VAL A 1 190 ? -5.685 -0.329 7.174 1.00 96.56 190 VAL A C 1
ATOM 1492 O O . VAL A 1 190 ? -4.580 -0.494 6.665 1.00 96.56 190 VAL A O 1
ATOM 1495 N N . GLY A 1 191 ? -6.687 0.288 6.549 1.00 94.56 191 GLY A N 1
ATOM 1496 C CA . GLY A 1 191 ? -6.578 0.856 5.210 1.00 94.56 191 GLY A CA 1
ATOM 1497 C C . GLY A 1 191 ? -5.914 2.232 5.184 1.00 94.56 191 GLY A C 1
ATOM 1498 O O . GLY A 1 191 ? -5.857 2.930 6.197 1.00 94.56 191 GLY A O 1
ATOM 1499 N N . GLU A 1 192 ? -5.462 2.632 3.990 1.00 95.00 192 GLU A N 1
ATOM 1500 C CA . GLU A 1 192 ? -4.890 3.962 3.726 1.00 95.00 192 GLU A CA 1
ATOM 1501 C C . GLU A 1 192 ? -5.832 5.088 4.180 1.00 95.00 192 GLU A C 1
ATOM 1503 O O . GLU A 1 192 ? -5.382 6.093 4.712 1.00 95.00 192 GLU A O 1
ATOM 1508 N N . ASP A 1 193 ? -7.141 4.907 4.038 1.00 93.38 193 ASP A N 1
ATOM 1509 C CA . ASP A 1 193 ? -8.159 5.863 4.465 1.00 93.38 193 ASP A CA 1
ATOM 1510 C C . ASP A 1 193 ? -8.093 6.198 5.965 1.00 93.38 193 ASP A C 1
ATOM 1512 O O . ASP A 1 193 ? -8.026 7.379 6.306 1.00 93.38 193 ASP A O 1
ATOM 1516 N N . LEU A 1 194 ? -8.024 5.189 6.846 1.00 94.44 194 LEU A N 1
ATOM 1517 C CA . LEU A 1 194 ? -7.879 5.412 8.291 1.00 94.44 194 LEU A CA 1
ATOM 1518 C C . LEU A 1 194 ? -6.508 6.006 8.609 1.00 94.44 194 LEU A C 1
ATOM 1520 O O . LEU A 1 194 ? -6.408 6.957 9.379 1.00 94.44 194 LEU A O 1
ATOM 1524 N N . ILE A 1 195 ? -5.446 5.469 8.000 1.00 95.94 195 ILE A N 1
ATOM 1525 C CA . ILE A 1 195 ? -4.074 5.957 8.195 1.00 95.94 195 ILE A CA 1
ATOM 1526 C C . ILE A 1 195 ? -4.003 7.454 7.891 1.00 95.94 195 ILE A C 1
ATOM 1528 O O . ILE A 1 195 ? -3.562 8.243 8.724 1.00 95.94 195 ILE A O 1
ATOM 1532 N N . LEU A 1 196 ? -4.478 7.870 6.718 1.00 95.25 196 LEU A N 1
ATOM 1533 C CA . LEU A 1 196 ? -4.439 9.269 6.315 1.00 95.25 196 LEU A CA 1
ATOM 1534 C C . LEU A 1 196 ? -5.356 10.134 7.183 1.00 95.25 196 LEU A C 1
ATOM 1536 O O . LEU A 1 196 ? -4.951 11.245 7.533 1.00 95.25 196 LEU A O 1
ATOM 1540 N N . SER A 1 197 ? -6.539 9.643 7.572 1.00 93.94 197 SER A N 1
ATOM 1541 C CA . SER A 1 197 ? -7.469 10.416 8.401 1.00 93.94 197 SER A CA 1
ATOM 1542 C C . SER A 1 197 ? -6.886 10.739 9.776 1.00 93.94 197 SER A C 1
ATOM 1544 O O . SER A 1 197 ? -6.992 11.875 10.229 1.00 93.94 197 SER A O 1
ATOM 1546 N N . VAL A 1 198 ? -6.224 9.779 10.432 1.00 94.69 198 VAL A N 1
ATOM 1547 C CA . VAL A 1 198 ? -5.662 9.993 11.779 1.00 94.69 198 VAL A CA 1
ATOM 1548 C C . VAL A 1 198 ? -4.337 10.749 11.748 1.00 94.69 198 VAL A C 1
ATOM 1550 O O . VAL A 1 198 ? -4.002 11.454 12.695 1.00 94.69 198 VAL A O 1
ATOM 1553 N N . LEU A 1 199 ? -3.583 10.679 10.648 1.00 95.12 199 LEU A N 1
ATOM 1554 C CA . LEU A 1 199 ? -2.370 11.483 10.508 1.00 95.12 199 LEU A CA 1
ATOM 1555 C C . LEU A 1 199 ? -2.677 12.972 10.316 1.00 95.12 199 LEU A C 1
ATOM 1557 O O . LEU A 1 199 ? -1.863 13.800 10.706 1.00 95.12 199 LEU A O 1
ATOM 1561 N N . VAL A 1 200 ? -3.835 13.352 9.763 1.00 93.12 200 VAL A N 1
ATOM 1562 C CA . VAL A 1 200 ? -4.236 14.774 9.665 1.00 93.12 200 VAL A CA 1
ATOM 1563 C C . VAL A 1 200 ? -4.330 15.441 11.039 1.00 93.12 200 VAL A C 1
ATOM 1565 O O . VAL A 1 200 ? -4.075 16.636 11.148 1.00 93.12 200 VAL A O 1
ATOM 1568 N N . THR A 1 201 ? -4.636 14.689 12.094 1.00 89.00 201 THR A N 1
ATOM 1569 C CA . THR A 1 201 ? -4.814 15.248 13.440 1.00 89.00 201 THR A CA 1
ATOM 1570 C C . THR A 1 201 ? -3.509 15.355 14.231 1.00 89.00 201 THR A C 1
ATOM 1572 O O . THR A 1 201 ? -3.522 15.800 15.377 1.00 89.00 201 THR A O 1
ATOM 1575 N N . LYS A 1 202 ? -2.376 14.920 13.665 1.00 88.69 202 LYS A N 1
ATOM 1576 C CA . LYS A 1 202 ? -1.084 14.859 14.355 1.00 88.69 202 LYS A CA 1
ATOM 1577 C C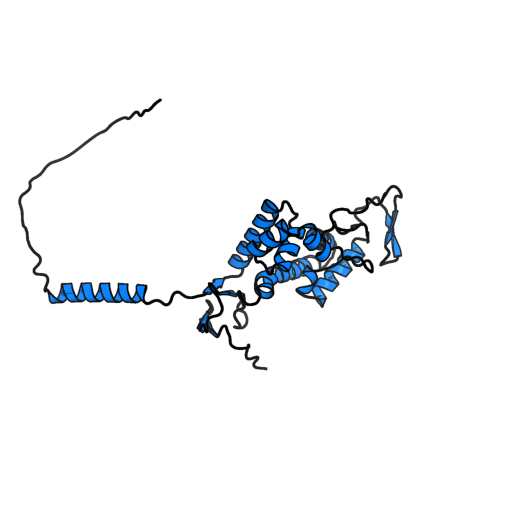 . LYS A 1 202 ? -0.158 15.986 13.907 1.00 88.69 202 LYS A C 1
ATOM 1579 O O . LYS A 1 202 ? -0.036 16.251 12.718 1.00 88.69 202 LYS A O 1
ATOM 1584 N N . LEU A 1 203 ? 0.588 16.572 14.849 1.00 87.81 203 LEU A N 1
ATOM 1585 C CA . LEU A 1 203 ? 1.555 17.646 14.565 1.00 87.81 203 LEU A CA 1
ATOM 1586 C C . LEU A 1 203 ? 2.595 17.260 13.497 1.00 87.81 203 LEU A C 1
ATOM 1588 O O . LEU A 1 203 ? 2.844 18.029 12.578 1.00 87.81 203 LEU A O 1
ATOM 1592 N N . ASN A 1 204 ? 3.156 16.049 13.578 1.00 87.06 204 ASN A N 1
ATOM 1593 C CA . ASN A 1 204 ? 4.112 15.522 12.590 1.00 87.06 204 ASN A CA 1
ATOM 1594 C C . ASN A 1 204 ? 3.431 14.718 11.465 1.00 87.06 204 ASN A C 1
ATOM 1596 O O . ASN A 1 204 ? 4.085 13.957 10.752 1.00 87.06 204 ASN A O 1
ATOM 1600 N N . GLY A 1 205 ? 2.115 14.870 11.312 1.00 92.00 205 GLY A N 1
ATOM 1601 C CA . GLY A 1 205 ? 1.293 14.080 10.405 1.00 92.00 205 GLY A CA 1
ATOM 1602 C C . GLY A 1 205 ? 1.735 14.144 8.951 1.00 92.00 205 GLY A C 1
ATOM 1603 O O . GLY A 1 205 ? 1.750 13.124 8.273 1.00 92.00 205 GLY A O 1
ATOM 1604 N N . ASP A 1 206 ? 2.144 15.314 8.464 1.00 95.81 206 ASP A N 1
ATOM 1605 C CA . ASP A 1 206 ? 2.538 15.473 7.060 1.00 95.81 206 ASP A CA 1
ATOM 1606 C C . ASP A 1 206 ? 3.860 14.770 6.729 1.00 95.81 206 ASP A C 1
ATOM 1608 O O . ASP A 1 206 ? 3.993 14.181 5.655 1.00 95.81 206 ASP A O 1
ATOM 1612 N N . ALA A 1 207 ? 4.808 14.740 7.672 1.00 96.25 207 ALA A N 1
ATOM 1613 C CA . ALA A 1 207 ? 6.043 13.974 7.516 1.00 96.25 207 ALA A CA 1
ATOM 1614 C C . ALA A 1 207 ? 5.760 12.462 7.477 1.00 96.25 207 ALA A C 1
ATOM 1616 O O . ALA A 1 207 ? 6.312 11.747 6.638 1.00 96.25 207 ALA A O 1
ATOM 1617 N N . ASP A 1 208 ? 4.862 11.978 8.336 1.00 96.88 208 ASP A N 1
ATOM 1618 C CA . ASP A 1 208 ? 4.466 10.568 8.358 1.00 96.88 208 ASP A CA 1
ATOM 1619 C C . ASP A 1 208 ? 3.662 10.177 7.108 1.00 96.88 208 ASP A C 1
ATOM 1621 O O . ASP A 1 208 ? 3.912 9.120 6.528 1.00 96.88 208 ASP A O 1
ATOM 1625 N N . LYS A 1 209 ? 2.771 11.048 6.613 1.00 96.88 209 LYS A N 1
ATOM 1626 C CA . LYS A 1 209 ? 2.070 10.850 5.330 1.00 96.88 209 LYS A CA 1
ATOM 1627 C C . LYS A 1 209 ? 3.049 10.764 4.162 1.00 96.88 209 LYS A C 1
ATOM 1629 O O . LYS A 1 209 ? 2.868 9.925 3.276 1.00 96.88 209 LYS A O 1
ATOM 1634 N N . ALA A 1 210 ? 4.083 11.607 4.149 1.00 96.69 210 ALA A N 1
ATOM 1635 C CA . ALA A 1 210 ? 5.117 11.575 3.119 1.00 96.69 210 ALA A CA 1
ATOM 1636 C C . ALA A 1 210 ? 5.899 10.252 3.154 1.00 96.69 210 ALA A C 1
ATOM 1638 O O . ALA A 1 210 ? 6.049 9.610 2.114 1.00 96.69 210 ALA A O 1
ATOM 1639 N N . LYS A 1 211 ? 6.310 9.788 4.345 1.00 96.94 211 LYS A N 1
ATOM 1640 C CA . LYS A 1 211 ? 6.955 8.473 4.521 1.00 96.94 211 LYS A CA 1
ATOM 1641 C C . LYS A 1 211 ? 6.052 7.326 4.078 1.00 96.94 211 LYS A C 1
ATOM 1643 O O . LYS A 1 211 ? 6.481 6.486 3.296 1.00 96.94 211 LYS A O 1
ATOM 1648 N N . HIS A 1 212 ? 4.794 7.315 4.515 1.00 97.19 212 HIS A N 1
ATOM 1649 C CA . HIS A 1 212 ? 3.816 6.305 4.110 1.00 97.19 212 HIS A CA 1
ATOM 1650 C C . HIS A 1 212 ? 3.647 6.263 2.583 1.00 97.19 212 HIS A C 1
ATOM 1652 O O . HIS A 1 212 ? 3.696 5.193 1.978 1.00 97.19 212 HIS A O 1
ATOM 1658 N N . SER A 1 213 ? 3.521 7.430 1.943 1.00 96.31 213 SER A N 1
ATOM 1659 C CA . SER A 1 213 ? 3.421 7.544 0.481 1.00 96.31 213 SER A CA 1
ATOM 1660 C C . SER A 1 213 ? 4.680 7.025 -0.220 1.00 96.31 213 SER A C 1
ATOM 1662 O O . SER A 1 213 ? 4.586 6.329 -1.232 1.00 96.31 213 SER A O 1
ATOM 1664 N N . GLN A 1 214 ? 5.860 7.313 0.334 1.00 95.50 214 GLN A N 1
ATOM 1665 C CA . GLN A 1 214 ? 7.128 6.797 -0.172 1.00 95.50 214 GLN A CA 1
ATOM 1666 C C . GLN A 1 214 ? 7.210 5.273 -0.032 1.00 95.50 214 GLN A C 1
ATOM 1668 O O . GLN A 1 214 ? 7.593 4.600 -0.985 1.00 95.50 214 GLN A O 1
ATOM 1673 N N . TYR A 1 215 ? 6.814 4.703 1.107 1.00 96.69 215 TYR A N 1
ATOM 1674 C CA . TYR A 1 215 ? 6.764 3.251 1.282 1.00 96.69 215 TYR A CA 1
ATOM 1675 C C . TYR A 1 215 ? 5.794 2.600 0.303 1.00 96.69 215 TYR A C 1
ATOM 1677 O O . TYR A 1 215 ? 6.125 1.567 -0.283 1.00 96.69 215 TYR A O 1
ATOM 1685 N N . LEU A 1 216 ? 4.620 3.204 0.080 1.00 96.69 216 LEU A N 1
ATOM 1686 C CA . LEU A 1 216 ? 3.660 2.692 -0.893 1.00 96.69 216 LEU A CA 1
ATOM 1687 C C . LEU A 1 216 ? 4.289 2.668 -2.283 1.00 96.69 216 LEU A C 1
ATOM 1689 O O . LEU A 1 216 ? 4.249 1.629 -2.939 1.00 96.69 216 LEU A O 1
ATOM 1693 N N . LEU A 1 217 ? 4.933 3.758 -2.705 1.00 95.56 217 LEU A N 1
ATOM 1694 C CA . LEU A 1 217 ? 5.660 3.817 -3.972 1.00 95.56 217 LEU A CA 1
ATOM 1695 C C . LEU A 1 217 ? 6.731 2.727 -4.071 1.00 95.56 217 LEU A C 1
ATOM 1697 O O . LEU A 1 217 ? 6.786 1.989 -5.057 1.00 95.56 217 LEU A O 1
ATOM 1701 N N . ARG A 1 218 ? 7.547 2.576 -3.024 1.00 94.31 218 ARG A N 1
ATOM 1702 C CA . ARG A 1 218 ? 8.630 1.590 -3.004 1.00 94.31 218 ARG A CA 1
ATOM 1703 C C . ARG A 1 218 ? 8.139 0.154 -3.076 1.00 94.31 218 ARG A C 1
ATOM 1705 O O . ARG A 1 218 ? 8.764 -0.662 -3.755 1.00 94.31 218 ARG A O 1
ATOM 1712 N N . SER A 1 219 ? 6.984 -0.133 -2.477 1.00 95.69 219 SER A N 1
ATOM 1713 C CA . SER A 1 219 ? 6.377 -1.463 -2.518 1.00 95.69 219 SER A CA 1
ATOM 1714 C C . SER A 1 219 ? 6.099 -1.954 -3.943 1.00 95.69 219 SER A C 1
ATOM 1716 O O . SER A 1 219 ? 6.161 -3.157 -4.178 1.00 95.69 219 SER A O 1
ATOM 1718 N N . TYR A 1 220 ? 5.877 -1.054 -4.919 1.00 95.69 220 TYR A N 1
ATOM 1719 C CA . TYR A 1 220 ? 5.744 -1.430 -6.334 1.00 95.69 220 TYR A CA 1
ATOM 1720 C C . TYR A 1 220 ? 6.954 -2.258 -6.772 1.00 95.69 220 TYR A C 1
ATOM 1722 O O . TYR A 1 220 ? 6.807 -3.345 -7.325 1.00 95.69 220 TYR A O 1
ATOM 1730 N N . VAL A 1 221 ? 8.150 -1.759 -6.474 1.00 93.62 221 VAL A N 1
ATOM 1731 C CA . VAL A 1 221 ? 9.432 -2.346 -6.867 1.00 93.62 221 VAL A CA 1
ATOM 1732 C C . VAL A 1 221 ? 9.777 -3.528 -5.973 1.00 93.62 221 VAL A C 1
ATOM 1734 O O . VAL A 1 221 ? 10.056 -4.618 -6.469 1.00 93.62 221 VAL A O 1
ATOM 1737 N N . GLU A 1 222 ? 9.730 -3.322 -4.660 1.00 92.44 222 GLU A N 1
ATOM 1738 C CA . GLU A 1 222 ? 10.231 -4.275 -3.667 1.00 92.44 222 GLU A CA 1
ATOM 1739 C C . GLU A 1 222 ? 9.355 -5.534 -3.585 1.00 92.44 222 GLU A C 1
ATOM 1741 O O . GLU A 1 222 ? 9.880 -6.646 -3.516 1.00 92.44 222 GLU A O 1
ATOM 1746 N N . ASP A 1 223 ? 8.030 -5.405 -3.728 1.00 93.88 223 ASP A N 1
ATOM 1747 C CA . ASP A 1 223 ? 7.139 -6.567 -3.715 1.00 93.88 223 ASP A CA 1
ATOM 1748 C C . ASP A 1 223 ? 7.196 -7.353 -5.039 1.00 93.88 223 ASP A C 1
ATOM 1750 O O . ASP A 1 223 ? 6.667 -8.459 -5.101 1.00 93.88 223 ASP A O 1
ATOM 1754 N N . SER A 1 224 ? 7.828 -6.840 -6.104 1.00 90.25 224 SER A N 1
ATOM 1755 C CA . SER A 1 224 ? 7.747 -7.379 -7.478 1.00 90.25 224 SER A CA 1
ATOM 1756 C C . SER A 1 224 ? 8.396 -8.757 -7.704 1.00 90.25 224 SER A C 1
ATOM 1758 O O . SER A 1 224 ? 8.456 -9.236 -8.842 1.00 90.25 224 SER A O 1
ATOM 1760 N N . LYS A 1 225 ? 8.902 -9.404 -6.644 1.00 87.62 225 LYS A N 1
ATOM 1761 C CA . LYS A 1 225 ? 9.623 -10.691 -6.677 1.00 87.62 225 LYS A CA 1
ATOM 1762 C C . LYS A 1 225 ? 10.809 -10.699 -7.644 1.00 87.62 225 LYS A C 1
ATOM 1764 O O . LYS A 1 225 ? 11.101 -11.737 -8.229 1.00 87.62 225 LYS A O 1
ATOM 1769 N N . GLY A 1 226 ? 11.468 -9.548 -7.801 1.00 86.12 226 GLY A N 1
ATOM 1770 C CA . GLY A 1 226 ? 12.654 -9.349 -8.638 1.00 86.12 226 GLY A CA 1
ATOM 1771 C C . GLY A 1 226 ? 12.375 -8.856 -10.060 1.00 86.12 226 GLY A C 1
ATOM 1772 O O . GLY A 1 226 ? 13.328 -8.511 -10.756 1.00 86.12 226 GLY A O 1
ATOM 1773 N N . LYS A 1 227 ? 11.104 -8.764 -10.490 1.00 88.31 227 LYS A N 1
ATOM 1774 C CA . LYS A 1 227 ? 10.749 -8.225 -11.818 1.00 88.31 227 LYS A CA 1
ATOM 1775 C C . LYS A 1 227 ? 11.189 -6.774 -11.985 1.00 88.31 227 LYS A C 1
ATOM 1777 O O . LYS A 1 227 ? 11.461 -6.352 -13.100 1.00 88.31 227 LYS A O 1
ATOM 1782 N N . ARG A 1 228 ? 11.264 -6.028 -10.883 1.00 91.31 228 ARG A N 1
ATOM 1783 C CA . ARG A 1 228 ? 11.748 -4.653 -10.826 1.00 91.31 228 ARG A CA 1
ATOM 1784 C C . ARG A 1 228 ? 12.829 -4.520 -9.760 1.00 91.31 228 ARG A C 1
ATOM 1786 O O . ARG A 1 228 ? 12.725 -5.133 -8.698 1.00 91.31 228 ARG A O 1
ATOM 1793 N N . LYS A 1 229 ? 13.864 -3.727 -10.041 1.00 91.44 229 LYS A N 1
ATOM 1794 C CA . LYS A 1 229 ? 14.971 -3.446 -9.111 1.00 91.44 229 LYS A CA 1
ATOM 1795 C C . LYS A 1 229 ? 15.356 -1.974 -9.138 1.00 91.44 229 LYS A C 1
ATOM 1797 O O . LYS A 1 229 ? 15.355 -1.363 -10.202 1.00 91.44 229 LYS A O 1
ATOM 1802 N N . TRP A 1 230 ? 15.720 -1.425 -7.984 1.00 92.50 230 TRP A N 1
ATOM 1803 C CA . TRP A 1 230 ? 16.318 -0.093 -7.898 1.00 92.50 230 TRP A CA 1
ATOM 1804 C C . TRP A 1 230 ? 17.700 -0.072 -8.552 1.00 92.50 230 TRP A C 1
ATOM 1806 O O . TRP A 1 230 ? 18.424 -1.069 -8.539 1.00 92.50 230 TRP A O 1
ATOM 1816 N N . CYS A 1 231 ? 18.073 1.070 -9.123 1.00 93.06 231 CYS A N 1
ATOM 1817 C CA . CYS A 1 231 ? 19.443 1.317 -9.542 1.00 93.06 231 CYS A CA 1
ATOM 1818 C C . CYS A 1 231 ? 20.365 1.377 -8.305 1.00 93.06 231 CYS A C 1
ATOM 1820 O O . CYS A 1 231 ? 20.102 2.183 -7.416 1.00 93.06 231 CYS A O 1
ATOM 1822 N N . PRO A 1 232 ? 21.476 0.615 -8.250 1.00 91.88 232 PRO A N 1
ATOM 1823 C CA . PRO A 1 232 ? 22.365 0.617 -7.081 1.00 91.88 232 PRO A CA 1
ATOM 1824 C C . PRO A 1 232 ? 23.180 1.907 -6.890 1.00 91.88 232 PRO A C 1
ATOM 1826 O O . PRO A 1 232 ? 23.800 2.100 -5.847 1.00 91.88 232 PRO A O 1
ATOM 1829 N N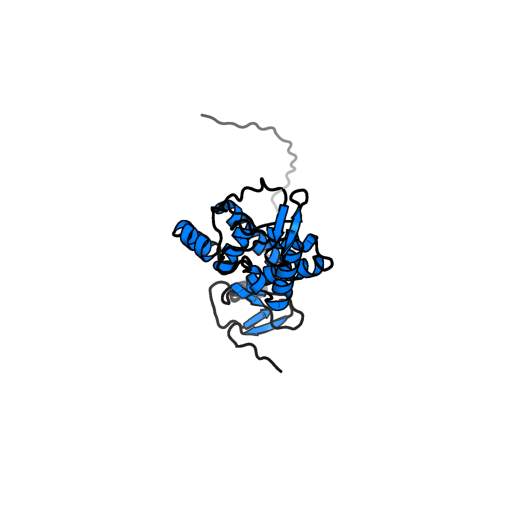 . SER A 1 233 ? 23.235 2.778 -7.903 1.00 92.88 233 SER A N 1
ATOM 1830 C CA . SER A 1 233 ? 23.970 4.044 -7.814 1.00 92.88 233 SER A CA 1
ATOM 1831 C C . SER A 1 233 ? 23.436 4.918 -6.672 1.00 92.88 233 SER A C 1
ATOM 1833 O O . SER A 1 233 ? 22.237 5.206 -6.658 1.00 92.88 233 SER A O 1
ATOM 1835 N N . PRO A 1 234 ? 24.303 5.434 -5.780 1.00 92.56 234 PRO A N 1
ATOM 1836 C CA . PRO A 1 234 ? 23.893 6.367 -4.736 1.00 92.56 234 PRO A CA 1
ATOM 1837 C C . PRO A 1 234 ? 23.135 7.572 -5.307 1.00 92.56 234 PRO A C 1
ATOM 1839 O O . PRO A 1 234 ? 23.561 8.162 -6.301 1.00 92.56 234 PRO A O 1
ATOM 1842 N N . GLY A 1 235 ? 22.008 7.924 -4.682 1.00 90.25 235 GLY A N 1
ATOM 1843 C CA . GLY A 1 235 ? 21.167 9.059 -5.083 1.00 90.25 235 GLY A CA 1
ATOM 1844 C C . GLY A 1 235 ? 20.376 8.864 -6.382 1.00 90.25 235 GLY A C 1
ATOM 1845 O O . GLY A 1 235 ? 19.837 9.835 -6.906 1.00 90.25 235 GLY A O 1
ATOM 1846 N N . CYS A 1 236 ? 20.325 7.648 -6.935 1.00 92.75 236 CYS A N 1
ATOM 1847 C CA . CYS A 1 236 ? 19.531 7.352 -8.121 1.00 92.75 236 CYS A CA 1
ATOM 1848 C C . CYS A 1 236 ? 18.219 6.648 -7.758 1.00 92.75 236 CYS A C 1
ATOM 1850 O O . CYS A 1 236 ? 18.225 5.490 -7.354 1.00 92.75 236 CYS A O 1
ATOM 1852 N N . ASP A 1 237 ? 17.096 7.312 -8.029 1.00 92.62 237 ASP A N 1
ATOM 1853 C CA . ASP A 1 237 ? 15.748 6.782 -7.770 1.00 92.62 237 ASP A CA 1
ATOM 1854 C C . ASP A 1 237 ? 15.112 6.132 -9.013 1.00 92.62 237 ASP A C 1
ATOM 1856 O O . ASP A 1 237 ? 13.891 6.055 -9.155 1.00 92.62 237 ASP A O 1
ATOM 1860 N N . TYR A 1 238 ? 15.940 5.689 -9.962 1.00 95.62 238 TYR A N 1
ATOM 1861 C CA . TYR A 1 238 ? 15.469 4.982 -11.150 1.00 95.62 238 TYR A CA 1
ATOM 1862 C C . TYR A 1 238 ? 15.332 3.488 -10.885 1.00 95.62 238 TYR A C 1
ATOM 1864 O O . TYR A 1 238 ? 16.099 2.887 -10.131 1.00 95.62 238 TYR A O 1
ATOM 1872 N N . VAL A 1 239 ? 14.365 2.880 -11.562 1.00 94.81 239 VAL A N 1
ATOM 1873 C CA . VAL A 1 239 ? 14.030 1.464 -11.435 1.00 94.81 239 VAL A CA 1
ATOM 1874 C C . VAL A 1 239 ? 14.195 0.781 -12.772 1.00 94.81 239 VAL A C 1
ATOM 1876 O O . VAL A 1 239 ? 13.839 1.320 -13.808 1.00 94.81 239 VAL A O 1
ATOM 1879 N N . VAL A 1 240 ? 14.711 -0.433 -12.751 1.00 93.00 240 VAL A N 1
ATOM 1880 C CA . VAL A 1 240 ? 14.843 -1.284 -13.924 1.00 93.00 240 VAL A CA 1
ATOM 1881 C C . VAL A 1 240 ? 13.725 -2.312 -13.879 1.00 93.00 240 VAL A C 1
ATOM 1883 O O . VAL A 1 240 ? 13.627 -3.052 -12.902 1.00 93.00 240 VAL A O 1
ATOM 1886 N N . ASP A 1 241 ? 12.885 -2.342 -14.911 1.00 91.75 241 ASP A N 1
ATOM 1887 C CA . ASP A 1 241 ? 11.774 -3.284 -15.070 1.00 91.75 241 ASP A CA 1
ATOM 1888 C C . ASP A 1 241 ? 12.118 -4.321 -16.140 1.00 91.75 241 ASP A C 1
ATOM 1890 O O . ASP A 1 241 ? 12.341 -3.978 -17.301 1.00 91.75 241 ASP A O 1
ATOM 1894 N N . PHE A 1 242 ? 12.218 -5.589 -15.748 1.00 88.50 242 PHE A N 1
ATOM 1895 C CA . PHE A 1 242 ? 12.680 -6.679 -16.602 1.00 88.50 242 PHE A CA 1
ATOM 1896 C C . PHE A 1 242 ? 11.518 -7.298 -17.391 1.00 88.50 242 PHE A C 1
ATOM 1898 O O . PHE A 1 242 ? 10.608 -7.923 -16.842 1.00 88.50 242 PHE A O 1
ATOM 1905 N N . VAL A 1 243 ? 11.591 -7.197 -18.716 1.00 79.12 243 VAL A N 1
ATOM 1906 C CA . VAL A 1 243 ? 10.599 -7.710 -19.663 1.00 79.12 243 VAL A CA 1
ATOM 1907 C C . VAL A 1 243 ? 11.001 -9.112 -20.134 1.00 79.12 243 VAL A C 1
ATOM 1909 O O . VAL A 1 243 ? 12.021 -9.292 -20.796 1.00 79.12 243 VAL A O 1
ATOM 1912 N N . GLY A 1 244 ? 10.166 -10.118 -19.854 1.00 67.12 244 GLY A N 1
ATOM 1913 C CA . GLY A 1 244 ? 10.328 -11.471 -20.412 1.00 67.12 244 GLY A CA 1
ATOM 1914 C C . GLY A 1 244 ? 11.264 -12.416 -19.642 1.00 67.12 244 GLY A C 1
ATOM 1915 O O . GLY A 1 244 ? 11.706 -13.414 -20.209 1.00 67.12 244 GLY A O 1
ATOM 1916 N N . GLY A 1 245 ? 11.538 -12.141 -18.361 1.00 58.97 245 GLY A N 1
ATOM 1917 C CA . GLY A 1 245 ? 12.241 -13.050 -17.443 1.00 58.97 245 GLY A CA 1
ATOM 1918 C C . GLY A 1 245 ? 13.713 -12.707 -17.172 1.00 58.97 245 GLY A C 1
ATOM 1919 O O . GLY A 1 245 ? 14.293 -11.817 -17.791 1.00 58.97 245 GLY A O 1
ATOM 1920 N N . TYR A 1 246 ? 14.313 -13.427 -16.216 1.00 54.72 246 TYR A N 1
ATOM 1921 C CA . TYR A 1 246 ? 15.684 -13.219 -15.729 1.00 54.72 246 TYR A CA 1
ATOM 1922 C C . TYR A 1 246 ? 16.729 -13.749 -16.720 1.00 54.72 246 TYR A C 1
ATOM 1924 O O . TYR A 1 246 ? 17.174 -14.890 -16.630 1.00 54.72 246 TYR A O 1
ATOM 1932 N N . GLY A 1 247 ? 17.124 -12.926 -17.690 1.00 58.59 247 GLY A N 1
ATOM 1933 C CA . GLY A 1 247 ? 18.373 -13.133 -18.426 1.00 58.59 247 GLY A CA 1
ATOM 1934 C C . GLY A 1 247 ? 19.574 -12.617 -17.628 1.00 58.59 247 GLY A C 1
ATOM 1935 O O . GLY A 1 247 ? 19.426 -11.734 -16.784 1.00 58.59 247 GLY A O 1
ATOM 1936 N N . THR A 1 248 ? 20.774 -13.138 -17.898 1.00 58.03 248 THR A N 1
ATOM 1937 C CA . THR A 1 248 ? 22.035 -12.484 -17.511 1.00 58.03 248 THR A CA 1
ATOM 1938 C C . THR A 1 248 ? 22.171 -11.207 -18.337 1.00 58.03 248 THR A C 1
ATOM 1940 O O . THR A 1 248 ? 22.671 -11.242 -19.462 1.00 58.03 248 THR A O 1
ATOM 1943 N N . CYS A 1 249 ? 21.628 -10.100 -17.834 1.00 68.38 249 CYS A N 1
ATOM 1944 C CA . CYS A 1 249 ? 21.628 -8.829 -18.543 1.00 68.38 249 CYS A CA 1
ATOM 1945 C C . CYS A 1 249 ? 22.590 -7.861 -17.859 1.00 68.38 249 CYS A C 1
ATOM 1947 O O . CYS A 1 249 ? 22.426 -7.550 -16.676 1.00 68.38 249 CYS A O 1
ATOM 1949 N N . ASP A 1 250 ? 23.554 -7.357 -18.630 1.00 82.69 250 ASP A N 1
ATOM 1950 C CA . ASP A 1 250 ? 24.211 -6.096 -18.314 1.00 82.69 250 ASP A CA 1
ATOM 1951 C C . ASP A 1 250 ? 23.183 -4.981 -18.484 1.00 82.69 250 ASP A C 1
ATOM 1953 O O . ASP A 1 250 ? 22.677 -4.717 -19.578 1.00 82.69 250 ASP A O 1
ATOM 1957 N N . VAL A 1 251 ? 22.833 -4.357 -17.369 1.00 88.12 251 VAL A N 1
ATOM 1958 C CA . VAL A 1 251 ? 21.858 -3.282 -17.304 1.00 88.12 251 VAL A CA 1
ATOM 1959 C C . VAL A 1 251 ? 22.607 -1.965 -17.286 1.00 88.12 251 VAL A C 1
ATOM 1961 O O . VAL A 1 251 ? 23.469 -1.742 -16.442 1.00 88.12 251 VAL A O 1
ATOM 1964 N N . SER A 1 252 ? 22.249 -1.070 -18.198 1.00 91.31 252 SER A N 1
ATOM 1965 C CA . SER A 1 252 ? 22.625 0.343 -18.149 1.00 91.31 252 SER A CA 1
ATOM 1966 C C . SER A 1 252 ? 21.422 1.173 -17.714 1.00 91.31 252 SER A C 1
ATOM 1968 O O . SER A 1 252 ? 20.390 1.175 -18.389 1.00 91.31 252 SER A O 1
ATOM 1970 N N . CYS A 1 253 ? 21.560 1.865 -16.585 1.00 92.69 253 CYS A N 1
ATOM 1971 C CA . CYS A 1 253 ? 20.572 2.808 -16.074 1.00 92.69 253 CYS A CA 1
ATOM 1972 C C . CYS A 1 253 ? 20.672 4.164 -16.799 1.00 92.69 253 CYS A C 1
ATOM 1974 O O . CYS A 1 253 ? 21.715 4.508 -17.358 1.00 92.69 253 CYS A O 1
ATOM 1976 N N . LEU A 1 254 ? 19.617 4.983 -16.733 1.00 93.25 254 LEU A N 1
ATOM 1977 C CA . LEU A 1 254 ? 19.612 6.354 -17.266 1.00 93.25 254 LEU A CA 1
ATOM 1978 C C . LEU A 1 254 ? 20.616 7.279 -16.557 1.00 93.25 254 LEU A C 1
ATOM 1980 O O . LEU A 1 254 ? 21.052 8.265 -17.140 1.00 93.25 254 LEU A O 1
ATOM 1984 N N . CYS A 1 255 ? 21.026 6.958 -15.326 1.00 92.75 255 CYS A N 1
ATOM 1985 C CA . CYS A 1 255 ? 22.112 7.659 -14.631 1.00 92.75 255 CYS A CA 1
ATOM 1986 C C . CYS A 1 255 ? 23.514 7.219 -15.097 1.00 92.75 255 CYS A C 1
ATOM 1988 O O . CYS A 1 255 ? 24.512 7.606 -14.500 1.00 92.75 255 CYS A O 1
ATOM 1990 N N . SER A 1 256 ? 23.601 6.404 -16.153 1.00 92.50 256 SER A N 1
ATOM 1991 C CA . SER A 1 256 ? 24.825 5.793 -16.692 1.00 92.50 256 SER A CA 1
ATOM 1992 C C . SER A 1 256 ? 25.475 4.715 -15.817 1.00 92.50 256 SER A C 1
ATOM 1994 O O . SER A 1 256 ? 26.441 4.090 -16.256 1.00 92.50 256 SER A O 1
ATOM 1996 N N . TYR A 1 257 ? 24.947 4.435 -14.621 1.00 92.25 257 TYR A N 1
ATOM 1997 C CA . TYR A 1 257 ? 25.410 3.313 -13.806 1.00 92.25 257 TYR A CA 1
ATOM 1998 C C . TYR A 1 257 ? 25.108 1.980 -14.497 1.00 92.25 257 TYR A C 1
ATOM 2000 O O . TYR A 1 257 ? 24.005 1.772 -15.018 1.00 92.25 257 TYR A O 1
ATOM 2008 N N . ARG A 1 258 ? 26.092 1.077 -14.496 1.00 91.12 258 ARG A N 1
ATOM 2009 C CA . ARG A 1 258 ? 25.988 -0.251 -15.103 1.00 91.12 258 ARG A CA 1
ATOM 2010 C C . ARG A 1 258 ? 26.110 -1.333 -14.048 1.00 91.12 258 ARG A C 1
ATOM 2012 O O . ARG A 1 258 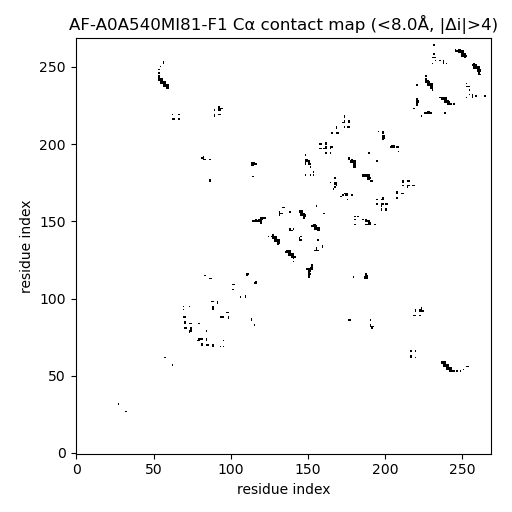? 27.006 -1.269 -13.212 1.00 91.12 258 ARG A O 1
ATOM 2019 N N . PHE A 1 259 ? 25.227 -2.322 -14.102 1.00 88.25 259 PHE A N 1
ATOM 2020 C CA . PHE A 1 259 ? 25.227 -3.438 -13.162 1.00 88.25 259 PHE A CA 1
ATOM 2021 C C . PHE A 1 259 ? 24.631 -4.701 -13.779 1.00 88.25 259 PHE A C 1
ATOM 2023 O O . PHE A 1 259 ? 23.883 -4.641 -14.752 1.00 88.25 259 PHE A O 1
ATOM 2030 N N . CYS A 1 260 ? 24.948 -5.852 -13.191 1.00 84.38 260 CYS A N 1
ATOM 2031 C CA . CYS A 1 260 ? 24.368 -7.129 -13.589 1.00 84.38 260 CYS A CA 1
ATOM 2032 C C . CYS A 1 260 ? 23.065 -7.379 -12.824 1.00 84.38 260 CYS A C 1
ATOM 2034 O O . CYS A 1 260 ? 23.033 -7.297 -11.596 1.00 84.38 260 CYS A O 1
ATOM 2036 N N . SER A 1 261 ? 22.002 -7.753 -13.538 1.00 78.06 261 SER A N 1
ATOM 2037 C CA . SER A 1 261 ? 20.692 -8.064 -12.947 1.00 78.06 261 SER A CA 1
ATOM 2038 C C . SER A 1 261 ? 20.702 -9.257 -11.982 1.00 78.06 261 SER A C 1
ATOM 2040 O O . SER A 1 261 ? 19.825 -9.339 -11.120 1.00 78.06 261 SER A O 1
ATOM 2042 N N . ASN A 1 262 ? 21.672 -10.168 -12.107 1.00 76.19 262 ASN A N 1
ATOM 2043 C CA . ASN A 1 262 ? 21.727 -11.433 -11.364 1.00 76.19 262 ASN A CA 1
ATOM 2044 C C . ASN A 1 262 ? 22.819 -11.480 -10.290 1.00 76.19 262 ASN A C 1
ATOM 2046 O O . ASN A 1 262 ? 22.811 -12.396 -9.469 1.00 76.19 262 ASN A O 1
ATOM 2050 N N . CYS A 1 263 ? 23.758 -10.533 -10.287 1.00 73.06 263 CYS A N 1
ATOM 2051 C CA . CYS A 1 263 ? 24.796 -10.519 -9.265 1.00 73.06 263 CYS A CA 1
ATOM 2052 C C . CYS A 1 263 ? 24.205 -10.062 -7.922 1.00 73.06 263 CYS A C 1
ATOM 2054 O O . CYS A 1 263 ? 23.420 -9.109 -7.900 1.00 73.06 263 CYS A O 1
ATOM 2056 N N . PRO A 1 264 ? 24.574 -10.710 -6.802 1.00 60.59 264 PRO A N 1
ATOM 2057 C CA . PRO A 1 264 ? 24.285 -10.169 -5.483 1.00 60.59 264 PRO A CA 1
ATOM 2058 C C . PRO A 1 264 ? 24.957 -8.798 -5.353 1.00 60.59 264 PRO A C 1
ATOM 2060 O O . PRO A 1 264 ? 26.082 -8.612 -5.823 1.00 60.59 264 PRO A O 1
ATOM 2063 N N . GLU A 1 265 ? 24.253 -7.835 -4.759 1.00 58.91 265 GLU A N 1
ATOM 2064 C CA . GLU A 1 265 ? 24.781 -6.491 -4.530 1.00 58.91 265 GLU A CA 1
ATOM 2065 C C . GLU A 1 265 ? 26.100 -6.595 -3.758 1.00 58.91 265 GLU A C 1
ATOM 2067 O O . GLU A 1 265 ? 26.150 -7.119 -2.644 1.00 58.91 265 GLU A O 1
ATOM 2072 N N . VAL A 1 266 ? 27.193 -6.130 -4.365 1.00 47.09 266 VAL A N 1
ATOM 2073 C CA . VAL A 1 266 ? 28.475 -6.040 -3.671 1.00 47.09 266 VAL A CA 1
ATOM 2074 C C . VAL A 1 266 ? 28.366 -4.845 -2.732 1.00 47.09 266 VAL A C 1
ATOM 2076 O O . VAL A 1 266 ? 28.640 -3.713 -3.121 1.00 47.09 266 VAL A O 1
ATOM 2079 N N . THR A 1 267 ? 27.923 -5.077 -1.497 1.00 37.66 267 THR A N 1
ATOM 2080 C CA . THR A 1 267 ? 28.059 -4.095 -0.419 1.00 37.66 267 THR A CA 1
ATOM 2081 C C . THR A 1 267 ? 29.544 -3.869 -0.171 1.00 37.66 267 THR A C 1
ATOM 2083 O O . THR A 1 267 ? 30.190 -4.652 0.529 1.00 37.66 267 THR A O 1
ATOM 2086 N N . VAL A 1 268 ? 30.099 -2.816 -0.767 1.00 33.47 268 VAL A N 1
ATOM 2087 C CA . VAL A 1 268 ? 31.369 -2.249 -0.315 1.00 33.47 268 VAL A CA 1
ATOM 2088 C C . VAL A 1 268 ? 31.059 -1.581 1.025 1.00 33.47 268 VAL A C 1
ATOM 2090 O O . VAL A 1 268 ? 30.324 -0.597 1.065 1.00 33.47 268 VAL A O 1
ATOM 2093 N N . ARG A 1 269 ? 31.507 -2.217 2.112 1.00 31.41 269 ARG A N 1
ATOM 2094 C CA . ARG A 1 269 ? 31.450 -1.668 3.472 1.00 31.41 269 ARG A CA 1
ATOM 2095 C C . ARG A 1 269 ? 32.395 -0.486 3.622 1.00 31.41 269 ARG A C 1
ATOM 2097 O O . ARG A 1 269 ? 33.477 -0.536 2.996 1.00 31.41 269 ARG A O 1
#

Secondary structure (DSSP, 8-state):
-----------------------------HHHHHHHHHHHHHHHHHHHTS---SEEEE-HHHHHHHHHHHHHHHHHHHT--HHHHHHHHHHTTT-HHHHHHHHHHHHHHHHHHHT--S--------SSEEE-TTT--EEETTSS-EEE-TT---EEEHHHHHHHHHHHHHHTGGGGGG-B-SSTT---B--HHHHHHHHTTSTTHHHHHHHHHHHHHHHHHHTTTTSEEE--STT---EEEESSS----EEE-TTS-EEESSSPP----

Mean predicted aligned error: 13.19 Å

InterPro domains:
  IPR001841 Zinc finger, RING-type [PS50089] (132-182)
  IPR002867 IBR domain [PF01485] (211-263)
  IPR002867 IBR domain [SM00647] (210-268)
  IPR013083 Zinc finger, RING/FYVE/PHD-type [G3DSA:3.30.40.10] (126-219)
  IPR031127 E3 ubiquitin ligase RBR family [PTHR11685] (83-264)
  IPR044066 TRIAD supradomain [PS51873] (128-269)
  IPR048962 E3 ubiquitin-protein ligase ARIH1-like, UBA-like domain [PF21235] (65-105)

Organism: Malus baccata (NCBI:txid106549)

Solvent-accessible surface area (backbone atoms only — not comparable to full-atom values): 16160 Å² total; per-residue (Å²): 142,76,91,80,92,84,91,82,86,89,86,87,82,85,82,90,79,76,94,82,83,77,92,69,76,77,89,64,55,70,64,61,57,51,50,50,51,53,48,50,50,51,54,50,47,54,64,71,64,52,77,79,70,51,52,50,77,37,47,61,68,54,50,52,50,52,50,51,50,53,42,51,51,43,21,66,77,69,73,43,53,66,39,54,28,53,50,49,35,56,76,38,32,64,35,65,68,64,36,49,59,48,43,77,74,41,45,69,60,55,26,58,77,58,12,59,40,89,71,45,63,83,73,83,66,86,58,64,51,50,66,20,85,84,81,69,47,77,45,56,60,91,50,90,48,63,52,54,41,88,21,37,69,60,60,37,37,42,69,60,49,31,50,54,50,49,49,32,49,71,73,48,49,67,52,37,73,69,31,54,45,89,55,89,93,45,66,22,32,47,38,58,65,58,55,55,59,29,26,70,79,37,94,65,14,68,62,49,50,50,52,50,52,49,35,56,58,47,44,56,37,70,44,29,81,69,44,27,42,74,46,87,51,87,95,46,74,38,31,41,38,48,51,92,60,94,59,95,38,83,40,74,44,94,86,68,49,71,49,55,75,75,59,78,82,80,78,81,127